Protein AF-A0A959DB40-F1 (afdb_monomer_lite)

Structure (mmCIF, N/CA/C/O backbone):
data_AF-A0A959DB40-F1
#
_entry.id   AF-A0A959DB40-F1
#
loop_
_atom_site.group_PDB
_atom_site.id
_atom_site.type_symbol
_atom_site.label_atom_id
_atom_site.label_alt_id
_atom_site.label_comp_id
_atom_site.label_asym_id
_atom_site.label_entity_id
_atom_site.label_seq_id
_atom_site.pdbx_PDB_ins_code
_atom_site.Cartn_x
_atom_site.Cartn_y
_atom_site.Cartn_z
_atom_site.occupancy
_atom_site.B_iso_or_equiv
_atom_site.auth_seq_id
_atom_site.auth_comp_id
_atom_site.auth_asym_id
_atom_site.auth_atom_id
_atom_site.pdbx_PDB_model_num
ATOM 1 N N . MET A 1 1 ? -7.977 28.077 17.731 1.00 58.69 1 MET A N 1
ATOM 2 C CA . MET A 1 1 ? -8.114 27.061 16.662 1.00 58.69 1 MET A CA 1
ATOM 3 C C . MET A 1 1 ? -9.539 26.517 16.688 1.00 58.69 1 MET A C 1
ATOM 5 O O . MET A 1 1 ? -10.042 26.299 17.786 1.00 58.69 1 MET A O 1
ATOM 9 N N . SER A 1 2 ? -10.229 26.391 15.548 1.00 71.50 2 SER A N 1
ATOM 10 C CA . SER A 1 2 ? -11.656 26.025 15.544 1.00 71.50 2 SER A CA 1
ATOM 11 C C . SER A 1 2 ? -11.857 24.550 15.920 1.00 71.50 2 SER A C 1
ATOM 13 O O . SER A 1 2 ? -11.058 23.680 15.575 1.00 71.50 2 SER A O 1
ATOM 15 N N . LYS A 1 3 ? -12.948 24.258 16.634 1.00 72.06 3 LYS A N 1
ATOM 16 C CA . LYS A 1 3 ? -13.379 22.889 16.972 1.00 72.06 3 LYS A CA 1
ATOM 17 C C . LYS A 1 3 ? -13.590 22.020 15.718 1.00 72.06 3 LYS A C 1
ATOM 19 O O . LYS A 1 3 ? -13.366 20.816 15.759 1.00 72.06 3 LYS A O 1
ATOM 24 N N . GLU A 1 4 ? -13.968 22.656 14.615 1.00 76.25 4 GLU A N 1
ATOM 25 C CA . GLU A 1 4 ? -14.242 22.043 13.315 1.00 76.25 4 GLU A CA 1
ATOM 26 C C . GLU A 1 4 ? -12.990 21.439 12.659 1.00 76.25 4 GLU A C 1
ATOM 28 O O . GLU A 1 4 ? -13.018 20.280 12.249 1.00 76.25 4 GLU A O 1
ATOM 33 N N . ASN A 1 5 ? -11.858 22.155 12.666 1.00 78.12 5 ASN A N 1
ATOM 34 C CA . ASN A 1 5 ? -10.603 21.652 12.087 1.00 78.12 5 ASN A CA 1
ATOM 35 C C . ASN A 1 5 ? -10.109 20.381 12.795 1.00 78.12 5 ASN A C 1
ATOM 37 O O . ASN A 1 5 ? -9.598 19.458 12.161 1.00 78.12 5 ASN A O 1
ATOM 41 N N . ARG A 1 6 ? -10.320 20.295 14.112 1.00 77.06 6 ARG A N 1
ATOM 42 C CA . ARG A 1 6 ? -9.954 19.119 14.915 1.00 77.06 6 ARG A CA 1
ATOM 43 C C . ARG A 1 6 ? -10.838 17.919 14.612 1.00 77.06 6 ARG A C 1
ATOM 45 O O . ARG A 1 6 ? -10.348 16.801 14.475 1.00 77.06 6 ARG A O 1
ATOM 52 N N . GLU A 1 7 ? -12.143 18.140 14.485 1.00 79.06 7 GLU A N 1
ATOM 53 C CA . GLU A 1 7 ? -13.076 17.077 14.121 1.00 79.06 7 GLU A CA 1
ATOM 54 C C . GLU A 1 7 ? -12.784 16.539 12.714 1.00 79.06 7 GLU A C 1
ATOM 56 O O . GLU A 1 7 ? -12.772 15.323 12.502 1.00 79.06 7 GLU A O 1
ATOM 61 N N . GLN A 1 8 ? -12.471 17.429 11.771 1.00 83.25 8 GLN A N 1
ATOM 62 C CA . GLN A 1 8 ? -12.046 17.046 10.430 1.00 83.25 8 GLN A CA 1
ATOM 63 C C . GLN A 1 8 ? -10.753 16.225 10.464 1.00 83.25 8 GLN A C 1
ATOM 65 O O . GLN A 1 8 ? -10.702 15.150 9.865 1.00 83.25 8 GLN A O 1
ATOM 70 N N . ALA A 1 9 ? -9.729 16.685 11.187 1.00 84.69 9 ALA A N 1
ATOM 71 C CA . ALA A 1 9 ? -8.466 15.966 11.304 1.00 84.69 9 ALA A CA 1
ATOM 72 C C . ALA A 1 9 ? -8.648 14.577 11.915 1.00 84.69 9 ALA A C 1
ATOM 74 O O . ALA A 1 9 ? -8.083 13.602 11.429 1.00 84.69 9 ALA A O 1
ATOM 75 N N . PHE A 1 10 ? -9.508 14.453 12.918 1.00 83.56 10 PHE A N 1
ATOM 76 C CA . PHE A 1 10 ? -9.812 13.169 13.522 1.00 83.56 10 PHE A CA 1
ATOM 77 C C . PHE A 1 10 ? -10.507 12.198 12.561 1.00 83.56 10 PHE A C 1
ATOM 79 O O . PHE A 1 10 ? -10.090 11.044 12.437 1.00 83.56 10 PHE A O 1
ATOM 86 N N . ARG A 1 11 ? -11.537 12.653 11.836 1.00 85.06 11 ARG A N 1
ATOM 87 C CA . ARG A 1 11 ? -12.209 11.834 10.811 1.00 85.06 11 ARG A CA 1
ATOM 88 C C . ARG A 1 11 ? -11.223 11.402 9.728 1.00 85.06 11 ARG A C 1
ATOM 90 O O . ARG A 1 11 ? -11.212 10.238 9.331 1.00 85.06 11 ARG A O 1
ATOM 97 N N . ARG A 1 12 ? -10.361 12.325 9.302 1.00 89.38 12 ARG A N 1
ATOM 98 C CA . ARG A 1 12 ? -9.315 12.069 8.315 1.00 89.38 12 ARG A CA 1
ATOM 99 C C . ARG A 1 12 ? -8.317 11.031 8.817 1.00 89.38 12 ARG A C 1
ATOM 101 O O . ARG A 1 12 ? -8.042 10.082 8.102 1.00 89.38 12 ARG A O 1
ATOM 108 N N . PHE A 1 13 ? -7.865 11.130 10.064 1.00 89.12 13 PHE A N 1
ATOM 109 C CA . PHE A 1 13 ? -6.979 10.135 10.667 1.00 89.12 13 PHE A CA 1
ATOM 110 C C . PHE A 1 13 ? -7.609 8.738 10.718 1.00 89.12 13 PHE A C 1
ATOM 112 O O . PHE A 1 13 ? -6.958 7.743 10.389 1.00 89.12 13 PHE A O 1
ATOM 119 N N . ILE A 1 14 ? -8.896 8.654 11.077 1.00 88.12 14 ILE A N 1
ATOM 120 C CA . ILE A 1 14 ? -9.624 7.381 11.094 1.00 88.12 14 ILE A CA 1
ATOM 121 C C . ILE A 1 14 ? -9.629 6.742 9.703 1.00 88.12 14 ILE A C 1
ATOM 123 O O . ILE A 1 14 ? -9.301 5.564 9.575 1.00 88.12 14 ILE A O 1
ATOM 127 N N . LEU A 1 15 ? -9.996 7.504 8.674 1.00 91.00 15 LEU A N 1
ATOM 128 C CA . LEU A 1 15 ? -10.164 6.986 7.317 1.00 91.00 15 LEU A CA 1
ATOM 129 C C . LEU A 1 15 ? -8.836 6.764 6.595 1.00 91.00 15 LEU A C 1
ATOM 131 O O . LEU A 1 15 ? -8.696 5.796 5.854 1.00 91.00 15 LEU A O 1
ATOM 135 N N . GLU A 1 16 ? -7.862 7.641 6.801 1.00 92.94 16 GLU A N 1
ATOM 136 C CA . GLU A 1 16 ? -6.614 7.621 6.046 1.00 92.94 16 GLU A CA 1
ATOM 137 C C . GLU A 1 16 ? -5.511 6.812 6.711 1.00 92.94 16 GLU A C 1
ATOM 139 O O . GLU A 1 16 ? -4.603 6.415 5.991 1.00 92.94 16 GLU A O 1
ATOM 144 N N . HIS A 1 17 ? -5.578 6.508 8.014 1.00 91.75 17 HIS A N 1
ATOM 145 C CA . HIS A 1 17 ? -4.492 5.806 8.716 1.00 91.75 17 HIS A CA 1
ATOM 146 C C . HIS A 1 17 ? -4.972 4.646 9.591 1.00 91.75 17 HIS A C 1
ATOM 148 O O . HIS A 1 17 ? -4.492 3.521 9.440 1.00 91.75 17 HIS A O 1
ATOM 154 N N . LEU A 1 18 ? -5.957 4.876 10.463 1.00 89.75 18 LEU A N 1
ATOM 155 C CA . LEU A 1 18 ? -6.378 3.865 11.436 1.00 89.75 18 LEU A CA 1
ATOM 156 C C . LEU A 1 18 ? -7.128 2.692 10.792 1.00 89.75 18 LEU A C 1
ATOM 158 O O . LEU A 1 18 ? -6.802 1.527 11.024 1.00 89.75 18 LEU A O 1
ATOM 162 N N . LEU A 1 19 ? -8.147 2.991 9.985 1.00 91.38 19 LEU A N 1
ATOM 163 C CA . LEU A 1 19 ? -8.923 1.977 9.282 1.00 91.38 19 LEU A CA 1
ATOM 164 C C . LEU A 1 19 ? -8.068 1.211 8.255 1.00 91.38 19 LEU A C 1
ATOM 166 O O . LEU A 1 19 ? -8.180 -0.015 8.223 1.00 91.38 19 LEU A O 1
ATOM 170 N N . PRO A 1 20 ? -7.158 1.867 7.506 1.00 95.31 20 PRO A N 1
ATOM 171 C CA . PRO A 1 20 ? -6.102 1.201 6.751 1.00 95.31 20 PRO A CA 1
ATOM 172 C C . PRO A 1 20 ? -5.289 0.179 7.536 1.00 95.31 20 PRO A C 1
ATOM 174 O O . PRO A 1 20 ? -5.150 -0.957 7.082 1.00 95.31 20 PRO A O 1
ATOM 177 N N . ALA A 1 21 ? -4.782 0.540 8.716 1.00 93.31 21 ALA A N 1
ATOM 178 C CA . ALA A 1 21 ? -3.996 -0.378 9.536 1.00 93.31 21 ALA A CA 1
ATOM 179 C C . ALA A 1 21 ? -4.807 -1.619 9.939 1.00 93.31 21 ALA A C 1
ATOM 181 O O . ALA A 1 21 ? -4.334 -2.747 9.788 1.00 93.31 21 ALA A O 1
ATOM 182 N N . ILE A 1 22 ? -6.065 -1.435 10.353 1.00 91.62 22 ILE A N 1
ATOM 183 C CA . ILE A 1 22 ? -6.969 -2.552 10.668 1.00 91.62 22 ILE A CA 1
ATOM 184 C C . ILE A 1 22 ? -7.221 -3.422 9.432 1.00 91.62 22 ILE A C 1
ATOM 186 O O . ILE A 1 22 ? -7.137 -4.649 9.513 1.00 91.62 22 ILE A O 1
ATOM 190 N N . ALA A 1 23 ? -7.516 -2.805 8.287 1.00 94.94 23 ALA A N 1
ATOM 191 C CA . ALA A 1 23 ? -7.781 -3.512 7.041 1.00 94.94 23 ALA A CA 1
ATOM 192 C C . ALA A 1 23 ? -6.581 -4.363 6.608 1.00 94.94 23 ALA A C 1
ATOM 194 O O . ALA A 1 23 ? -6.738 -5.546 6.307 1.00 94.94 23 ALA A O 1
ATOM 195 N N . TRP A 1 24 ? -5.373 -3.798 6.673 1.00 95.56 24 TRP A N 1
ATOM 196 C CA . TRP A 1 24 ? -4.130 -4.509 6.395 1.00 95.56 24 TRP A CA 1
ATOM 197 C C . TRP A 1 24 ? -3.944 -5.732 7.298 1.00 95.56 24 TRP A C 1
ATOM 199 O O . TRP A 1 24 ? -3.640 -6.820 6.808 1.00 95.56 24 TRP A O 1
ATOM 209 N N . ARG A 1 25 ? -4.184 -5.596 8.609 1.00 92.62 25 ARG A N 1
ATOM 210 C CA . ARG A 1 25 ? -4.095 -6.713 9.569 1.00 92.62 25 ARG A CA 1
ATOM 211 C C . ARG A 1 25 ? -5.120 -7.805 9.265 1.00 92.62 25 ARG A C 1
ATOM 213 O O . ARG A 1 25 ? -4.783 -8.986 9.316 1.00 92.62 25 ARG A O 1
ATOM 220 N N . MET A 1 26 ? -6.345 -7.425 8.897 1.00 93.62 26 MET A N 1
ATOM 221 C CA . MET A 1 26 ? -7.370 -8.374 8.454 1.00 93.62 26 MET A CA 1
ATOM 222 C C . MET A 1 26 ? -6.940 -9.129 7.190 1.00 93.62 26 MET A C 1
ATOM 224 O O . MET A 1 26 ? -7.087 -10.350 7.150 1.00 93.62 26 MET A O 1
ATOM 228 N N . CYS A 1 27 ? -6.367 -8.440 6.197 1.00 94.00 27 CYS A N 1
ATOM 229 C CA . CYS A 1 27 ? -5.850 -9.067 4.977 1.00 94.00 27 CYS A CA 1
ATOM 230 C C . CYS A 1 27 ? -4.691 -10.027 5.269 1.00 94.00 27 CYS A C 1
ATOM 232 O O . CYS A 1 27 ? -4.715 -11.164 4.807 1.00 94.00 27 CYS A O 1
ATOM 234 N N . GLN A 1 28 ? -3.721 -9.608 6.087 1.00 92.12 28 GLN A N 1
ATOM 235 C CA . GLN A 1 28 ? -2.583 -10.438 6.501 1.00 92.12 28 GLN A CA 1
ATOM 236 C C . GLN A 1 28 ? -3.025 -11.704 7.246 1.00 92.12 28 GLN A C 1
ATOM 238 O O . GLN A 1 28 ? -2.454 -12.772 7.055 1.00 92.12 28 GLN A O 1
ATOM 243 N N . ALA A 1 29 ? -4.073 -11.606 8.064 1.00 90.88 29 ALA A N 1
ATOM 244 C CA . ALA A 1 29 ? -4.628 -12.747 8.783 1.00 90.88 29 ALA A CA 1
ATOM 245 C C . ALA A 1 29 ? -5.625 -13.584 7.953 1.00 90.88 29 ALA A C 1
ATOM 247 O O . ALA A 1 29 ? -6.187 -14.545 8.482 1.00 90.88 29 ALA A O 1
ATOM 248 N N . GLY A 1 30 ? -5.914 -13.202 6.702 1.00 90.38 30 GLY A N 1
ATOM 249 C CA . GLY A 1 30 ? -6.921 -13.860 5.864 1.00 90.38 30 GLY A CA 1
ATOM 250 C C . GLY A 1 30 ? -8.335 -13.816 6.459 1.00 90.38 30 GLY A C 1
ATOM 251 O O . GLY A 1 30 ? -9.104 -14.764 6.308 1.00 90.38 30 GLY A O 1
ATOM 252 N N . ARG A 1 31 ? -8.683 -12.753 7.197 1.00 90.56 31 ARG A N 1
ATOM 253 C CA . ARG A 1 31 ? -9.968 -12.630 7.903 1.00 90.56 31 ARG A CA 1
ATOM 254 C C . ARG A 1 31 ? -10.907 -11.641 7.214 1.00 90.56 31 ARG A C 1
ATOM 256 O O . ARG A 1 31 ? -10.512 -10.563 6.770 1.00 90.56 31 ARG A O 1
ATOM 263 N N . PHE A 1 32 ? -12.191 -11.989 7.191 1.00 90.06 32 PHE A N 1
ATOM 264 C CA . PHE A 1 32 ? -13.271 -11.114 6.711 1.00 90.06 32 PHE A CA 1
ATOM 265 C C . PHE A 1 32 ? -13.966 -10.352 7.839 1.00 90.06 32 PHE A C 1
ATOM 267 O O . PHE A 1 32 ? -14.642 -9.361 7.587 1.00 90.06 32 PHE A O 1
ATOM 274 N N . TYR A 1 33 ? -13.777 -10.790 9.083 1.00 90.56 33 TYR A N 1
ATOM 275 C CA . TYR A 1 33 ? -14.383 -10.202 10.267 1.00 90.56 33 TYR A CA 1
ATOM 276 C C . TYR A 1 33 ? -13.359 -10.048 11.393 1.00 90.56 33 TYR A C 1
ATOM 278 O O . TYR A 1 33 ? -12.379 -10.790 11.475 1.00 90.56 33 TYR A O 1
ATOM 286 N N . ILE A 1 34 ? -13.618 -9.090 12.276 1.00 89.44 34 ILE A N 1
ATOM 287 C CA . ILE A 1 34 ? -12.848 -8.816 13.486 1.00 89.44 34 ILE A CA 1
ATOM 288 C C . ILE A 1 34 ? -13.791 -8.803 14.692 1.00 89.44 34 ILE A C 1
ATOM 290 O O . ILE A 1 34 ? -14.858 -8.187 14.651 1.00 89.44 34 ILE A O 1
ATOM 294 N N . LYS A 1 35 ? -13.438 -9.506 15.773 1.00 87.69 35 LYS A N 1
ATOM 295 C CA . LYS A 1 35 ? -14.284 -9.555 16.974 1.00 87.69 35 LYS A CA 1
ATOM 296 C C . LYS A 1 35 ? -14.192 -8.237 17.734 1.00 87.69 35 LYS A C 1
ATOM 298 O O . LYS A 1 35 ? -13.116 -7.664 17.860 1.00 87.69 35 LYS A O 1
ATOM 303 N N . LYS A 1 36 ? -15.304 -7.796 18.332 1.00 81.25 36 LYS A N 1
ATOM 304 C CA . LYS A 1 36 ? -15.321 -6.678 19.297 1.00 81.25 36 LYS A CA 1
ATOM 305 C C . LYS A 1 36 ? -14.368 -6.922 20.465 1.00 81.25 36 LYS A C 1
ATOM 307 O O . LYS A 1 36 ? -13.703 -5.994 20.901 1.00 81.25 36 LYS A O 1
ATOM 312 N N . LYS A 1 37 ? -14.371 -8.158 20.977 1.00 78.62 37 LYS A N 1
ATOM 313 C CA . LYS A 1 37 ? -13.518 -8.632 22.068 1.00 78.62 37 LYS A CA 1
ATOM 314 C C . LYS A 1 37 ? -13.262 -10.130 21.888 1.00 78.62 37 LYS A C 1
ATOM 316 O O . LYS A 1 37 ? -14.200 -10.927 21.959 1.00 78.62 37 LYS A O 1
ATOM 321 N N . GLY A 1 38 ? -12.023 -10.500 21.602 1.00 64.06 38 GLY A N 1
ATOM 322 C CA . GLY A 1 38 ? -11.544 -11.870 21.474 1.00 64.06 38 GLY A CA 1
ATOM 323 C C . GLY A 1 38 ? -11.021 -12.379 22.816 1.00 64.06 38 GLY A C 1
ATOM 324 O O . GLY A 1 38 ? -10.206 -11.724 23.464 1.00 64.06 38 GLY A O 1
ATOM 325 N N . ARG A 1 39 ? -11.507 -13.544 23.254 1.00 65.31 39 ARG A N 1
ATOM 326 C CA . ARG A 1 39 ? -10.996 -14.248 24.447 1.00 65.31 39 ARG A CA 1
ATOM 327 C C . ARG A 1 39 ? -10.059 -15.406 24.096 1.00 65.31 39 ARG A C 1
ATOM 329 O O . ARG A 1 39 ? -9.383 -15.908 24.980 1.00 65.31 39 ARG A O 1
ATOM 336 N N . GLU A 1 40 ? -10.016 -15.796 22.826 1.00 66.38 40 GLU A N 1
ATOM 337 C CA . GLU A 1 40 ? -9.242 -16.932 22.326 1.00 66.38 40 GLU A CA 1
ATOM 338 C C . GLU A 1 40 ? -8.005 -16.455 21.563 1.00 66.38 40 GLU A C 1
ATOM 340 O O . GLU A 1 40 ? -8.029 -15.433 20.868 1.00 66.38 40 GLU A O 1
ATOM 345 N N . GLU A 1 41 ? -6.924 -17.212 21.699 1.00 62.66 41 GLU A N 1
ATOM 346 C CA . GLU A 1 41 ? -5.655 -16.976 21.021 1.00 62.66 41 GLU A CA 1
ATOM 347 C C . GLU A 1 41 ? -5.814 -17.163 19.496 1.00 62.66 41 GLU A C 1
ATOM 349 O O . GLU A 1 41 ? -6.529 -18.051 19.034 1.00 62.66 41 GLU A O 1
ATOM 354 N N . GLY A 1 42 ? -5.216 -16.277 18.690 1.00 66.69 42 GLY A N 1
ATOM 355 C CA . GLY A 1 42 ? -5.302 -16.327 17.218 1.00 66.69 42 GLY A CA 1
ATOM 356 C C . GLY A 1 42 ? -6.538 -15.672 16.575 1.00 66.69 42 GLY A C 1
ATOM 357 O O . GLY A 1 42 ? -6.665 -15.672 15.346 1.00 66.69 42 GLY A O 1
ATOM 358 N N . GLN A 1 43 ? -7.445 -15.078 17.360 1.00 76.69 43 GLN A N 1
ATOM 359 C CA . GLN A 1 43 ? -8.544 -14.259 16.835 1.00 76.69 43 GLN A CA 1
ATOM 360 C C . GLN A 1 43 ? -8.166 -12.775 16.798 1.00 76.69 43 GLN A C 1
ATOM 362 O O . GLN A 1 43 ? -7.669 -12.232 17.785 1.00 76.69 43 GLN A O 1
ATOM 367 N N . LEU A 1 44 ? -8.460 -12.102 15.679 1.00 83.75 44 LEU A N 1
ATOM 368 C CA . LEU A 1 44 ? -8.338 -10.647 15.602 1.00 83.75 44 LEU A CA 1
ATOM 369 C C . LEU A 1 44 ? -9.385 -9.989 16.508 1.00 83.75 44 LEU A C 1
ATOM 371 O O . LEU A 1 44 ? -10.588 -10.254 16.405 1.00 83.75 44 LEU A O 1
ATOM 375 N N . ASP A 1 45 ? -8.898 -9.111 17.375 1.00 86.94 45 ASP A N 1
ATOM 376 C CA . ASP A 1 45 ? -9.665 -8.351 18.352 1.00 86.94 45 ASP A CA 1
ATOM 377 C C . ASP A 1 45 ? -9.548 -6.867 18.005 1.00 86.94 45 ASP A C 1
ATOM 379 O O . ASP A 1 45 ? -8.447 -6.318 17.984 1.00 86.94 45 ASP A O 1
ATOM 383 N N . LEU A 1 46 ? -10.678 -6.214 17.735 1.00 83.81 46 LEU A N 1
ATOM 384 C CA . LEU A 1 46 ? -10.695 -4.817 17.311 1.00 83.81 46 LEU A CA 1
ATOM 385 C C . LEU A 1 46 ? -10.083 -3.903 18.373 1.00 83.81 46 LEU A C 1
ATOM 387 O O . LEU A 1 46 ? -9.377 -2.964 18.036 1.00 83.81 46 LEU A O 1
ATOM 391 N N . GLU A 1 47 ? -10.323 -4.164 19.653 1.00 79.75 47 GLU A N 1
ATOM 392 C CA . GLU A 1 47 ? -9.809 -3.343 20.743 1.00 79.75 47 GLU A CA 1
ATOM 393 C C . GLU A 1 47 ? -8.279 -3.443 20.872 1.00 79.75 47 GLU A C 1
ATOM 395 O O . GLU A 1 47 ? -7.623 -2.457 21.225 1.00 79.75 47 GLU A O 1
ATOM 400 N N . LYS A 1 48 ? -7.710 -4.624 20.597 1.00 83.62 48 LYS A N 1
ATOM 401 C CA . LYS A 1 48 ? -6.257 -4.842 20.536 1.00 83.62 48 LYS A CA 1
ATOM 402 C C . LYS A 1 48 ? -5.655 -4.218 19.280 1.00 83.62 48 LYS A C 1
ATOM 404 O O . LYS A 1 48 ? -4.684 -3.475 19.398 1.00 83.62 48 LYS A O 1
ATOM 409 N N . GLU A 1 49 ? -6.252 -4.455 18.113 1.00 86.25 49 GLU A N 1
ATOM 410 C CA . GLU A 1 49 ? -5.756 -3.905 16.846 1.00 86.25 49 GLU A CA 1
ATOM 411 C C . GLU A 1 49 ? -5.859 -2.380 16.803 1.00 86.25 49 GLU A C 1
ATOM 413 O O . GLU A 1 49 ? -4.964 -1.729 16.275 1.00 86.25 49 GLU A O 1
ATOM 418 N N . LEU A 1 50 ? -6.884 -1.786 17.421 1.00 83.31 50 LEU A N 1
ATOM 419 C CA . LEU A 1 50 ? -6.980 -0.336 17.576 1.00 83.31 50 LEU A CA 1
ATOM 420 C C . LEU A 1 50 ? -5.842 0.218 18.414 1.00 83.31 50 LEU A C 1
ATOM 422 O O . LEU A 1 50 ? -5.199 1.178 18.006 1.00 83.31 50 LEU A O 1
ATOM 426 N N . LYS A 1 51 ? -5.591 -0.385 19.580 1.00 80.25 51 LYS A N 1
ATOM 427 C CA . LYS A 1 51 ? -4.503 0.052 20.456 1.00 80.25 51 LYS A CA 1
ATOM 428 C C . LYS A 1 51 ? -3.168 -0.009 19.710 1.00 80.25 51 LYS A C 1
ATOM 430 O O . LYS A 1 51 ? -2.465 0.991 19.646 1.00 80.25 51 LYS A O 1
ATOM 435 N N . ARG A 1 52 ? -2.888 -1.153 19.083 1.00 84.44 52 ARG A N 1
ATOM 436 C CA . ARG A 1 52 ? -1.675 -1.372 18.298 1.00 84.44 52 ARG A CA 1
ATOM 437 C C . ARG A 1 52 ? -1.541 -0.377 17.146 1.00 84.44 52 ARG A C 1
ATOM 439 O O . ARG A 1 52 ? -0.484 0.206 16.973 1.00 84.44 52 ARG A O 1
ATOM 446 N N . SER A 1 53 ? -2.603 -0.171 16.370 1.00 84.62 53 SER A N 1
ATOM 447 C CA . SER A 1 53 ? -2.575 0.734 15.215 1.00 84.62 53 SER A CA 1
ATOM 448 C C . SER A 1 53 ? -2.362 2.183 15.641 1.00 84.62 53 SER A C 1
ATOM 450 O O . SER A 1 53 ? -1.689 2.926 14.946 1.00 84.62 53 SER A O 1
ATOM 452 N N . ILE A 1 54 ? -2.896 2.594 16.792 1.00 81.50 54 ILE A N 1
ATOM 453 C CA . ILE A 1 54 ? -2.660 3.936 17.334 1.00 81.50 54 ILE A CA 1
ATOM 454 C C . ILE A 1 54 ? -1.200 4.097 17.759 1.00 81.50 54 ILE A C 1
ATOM 456 O O . ILE A 1 54 ? -0.593 5.106 17.427 1.00 81.50 54 ILE A O 1
ATOM 460 N N . GLU A 1 55 ? -0.627 3.109 18.446 1.00 80.25 55 GLU A N 1
ATOM 461 C CA . GLU A 1 55 ? 0.793 3.119 18.826 1.00 80.25 55 GLU A CA 1
ATOM 462 C C . GLU A 1 55 ? 1.715 3.103 17.591 1.00 80.25 55 GLU A C 1
ATOM 464 O O . GLU A 1 55 ? 2.731 3.791 17.565 1.00 80.25 55 GLU A O 1
ATOM 469 N N . GLU A 1 56 ? 1.343 2.361 16.542 1.00 79.19 56 GLU A N 1
ATOM 470 C CA . GLU A 1 56 ? 2.081 2.311 15.273 1.00 79.19 56 GLU A CA 1
ATOM 471 C C . GLU A 1 56 ? 1.926 3.594 14.438 1.00 79.19 56 GLU A C 1
ATOM 473 O O . GLU A 1 56 ? 2.851 3.953 13.712 1.00 79.19 56 GLU A O 1
ATOM 478 N N . CYS A 1 57 ? 0.775 4.272 14.510 1.00 77.38 57 CYS A N 1
ATOM 479 C CA . CYS A 1 57 ? 0.479 5.454 13.700 1.00 77.38 57 CYS A CA 1
ATOM 480 C C . CYS A 1 57 ? 0.721 6.786 14.409 1.00 77.38 57 CYS A C 1
ATOM 482 O O . CYS A 1 57 ? 0.793 7.774 13.710 1.00 77.38 57 CYS A O 1
ATOM 484 N N . LEU A 1 58 ? 0.798 6.883 15.736 1.00 81.69 58 LEU A N 1
ATOM 485 C CA . LEU A 1 58 ? 1.007 8.161 16.438 1.00 81.69 58 LEU A CA 1
ATOM 486 C C . LEU A 1 58 ? 2.400 8.220 17.071 1.00 81.69 58 LEU A C 1
ATOM 488 O O . LEU A 1 58 ? 2.540 8.359 18.286 1.00 81.69 58 LEU A O 1
ATOM 492 N N . ASN A 1 59 ? 3.426 8.098 16.235 1.00 83.50 59 ASN A N 1
ATOM 493 C CA . ASN A 1 59 ? 4.829 8.294 16.596 1.00 83.50 59 ASN A CA 1
ATOM 494 C C . ASN A 1 59 ? 5.409 9.518 15.868 1.00 83.50 59 ASN A C 1
ATOM 496 O O . ASN A 1 59 ? 4.729 10.135 15.050 1.00 83.50 59 ASN A O 1
ATOM 500 N N . GLU A 1 60 ? 6.650 9.879 16.188 1.00 86.06 60 GLU A N 1
ATOM 501 C CA . GLU A 1 60 ? 7.342 11.028 15.583 1.00 86.06 60 GLU A CA 1
ATOM 502 C C . GLU A 1 60 ? 7.405 10.908 14.054 1.00 86.06 60 GLU A C 1
ATOM 504 O O . GLU A 1 60 ? 6.963 11.820 13.361 1.00 86.06 60 GLU A O 1
ATOM 509 N N . ASP A 1 61 ? 7.788 9.734 13.532 1.00 89.12 61 ASP A N 1
ATOM 510 C CA . ASP A 1 61 ? 7.853 9.467 12.087 1.00 89.12 61 ASP A CA 1
ATOM 511 C C . ASP A 1 61 ? 6.532 9.797 11.360 1.00 89.12 61 ASP A C 1
ATOM 513 O O . ASP A 1 61 ? 6.527 10.307 10.235 1.00 89.12 61 ASP A O 1
ATOM 517 N N . PHE A 1 62 ? 5.386 9.506 11.985 1.00 90.25 62 PHE A N 1
ATOM 518 C CA . PHE A 1 62 ? 4.077 9.841 11.432 1.00 90.25 62 PHE A CA 1
ATOM 519 C C . PHE A 1 62 ? 3.845 11.348 11.364 1.00 90.25 62 PHE A C 1
ATOM 521 O O . PHE A 1 62 ? 3.406 11.845 10.329 1.00 90.25 62 PHE A O 1
ATOM 528 N N . PHE A 1 63 ? 4.107 12.064 12.452 1.00 89.19 63 PHE A N 1
ATOM 529 C CA . PHE A 1 63 ? 3.874 13.505 12.533 1.00 89.19 63 PHE A CA 1
ATOM 530 C C . PHE A 1 63 ? 4.813 14.281 11.599 1.00 89.19 63 PHE A C 1
ATOM 532 O O . PHE A 1 63 ? 4.383 15.227 10.939 1.00 89.19 63 PHE A O 1
ATOM 539 N N . ASP A 1 64 ? 6.044 13.800 11.428 1.00 90.50 64 ASP A N 1
ATOM 540 C CA . ASP A 1 64 ? 6.990 14.338 10.448 1.00 90.50 64 ASP A CA 1
ATOM 541 C C . ASP A 1 64 ? 6.517 14.116 9.005 1.00 90.50 64 ASP A C 1
ATOM 543 O O . ASP A 1 64 ? 6.654 14.992 8.150 1.00 90.50 64 ASP A O 1
ATOM 547 N N . THR A 1 65 ? 5.920 12.954 8.724 1.00 92.50 65 THR A N 1
ATOM 548 C CA . THR A 1 65 ? 5.418 12.611 7.383 1.00 92.50 65 THR A CA 1
ATOM 549 C C . THR A 1 65 ? 4.082 13.296 7.069 1.00 92.50 65 THR A C 1
ATOM 551 O O . THR A 1 65 ? 3.799 13.638 5.918 1.00 92.50 65 THR A O 1
ATOM 554 N N . PHE A 1 66 ? 3.232 13.500 8.077 1.00 91.62 66 PHE A N 1
ATOM 555 C CA . PHE A 1 66 ? 1.875 14.023 7.929 1.00 91.62 66 PHE A CA 1
ATOM 556 C C . PHE A 1 66 ? 1.637 15.241 8.843 1.00 91.62 66 PHE A C 1
ATOM 558 O O . PHE A 1 66 ? 0.799 15.188 9.751 1.00 91.62 66 PHE A O 1
ATOM 565 N N . PRO A 1 67 ? 2.288 16.387 8.560 1.00 88.88 67 PRO A N 1
ATOM 566 C CA . PRO A 1 67 ? 2.308 17.553 9.451 1.00 88.88 67 PRO A CA 1
ATOM 567 C C . PRO A 1 67 ? 0.929 18.177 9.688 1.00 88.88 67 PRO A C 1
ATOM 569 O O . PRO A 1 67 ? 0.707 18.842 10.696 1.00 88.88 67 PRO A O 1
ATOM 572 N N . PHE A 1 68 ? -0.040 17.918 8.799 1.00 87.62 68 PHE A N 1
ATOM 573 C CA . PHE A 1 68 ? -1.439 18.307 8.995 1.00 87.62 68 PHE A CA 1
ATOM 574 C C . PHE A 1 68 ? -2.008 17.819 10.339 1.00 87.62 68 PHE A C 1
ATOM 576 O O . PHE A 1 68 ? -2.938 18.431 10.861 1.00 87.62 68 PHE A O 1
ATOM 583 N N . PHE A 1 69 ? -1.488 16.731 10.908 1.00 86.75 69 PHE A N 1
ATOM 584 C CA . PHE A 1 69 ? -1.997 16.180 12.160 1.00 86.75 69 PHE A CA 1
ATOM 585 C C . PHE A 1 69 ? -1.315 16.717 13.421 1.00 86.75 69 PHE A C 1
ATOM 587 O O . PHE A 1 69 ? -1.895 16.510 14.485 1.00 86.75 69 PHE A O 1
ATOM 594 N N . ASN A 1 70 ? -0.174 17.413 13.325 1.00 82.56 70 ASN A N 1
ATOM 595 C CA . ASN A 1 70 ? 0.609 17.865 14.488 1.00 82.56 70 ASN A CA 1
ATOM 596 C C . ASN A 1 70 ? -0.262 18.713 15.418 1.00 82.56 70 ASN A C 1
ATOM 598 O O . ASN A 1 70 ? -0.673 18.261 16.481 1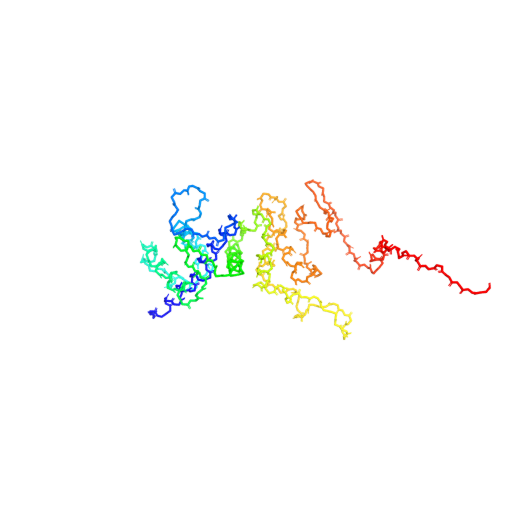.00 82.56 70 ASN A O 1
ATOM 602 N N . ASP A 1 71 ? -0.719 19.868 14.943 1.00 77.00 71 ASP A N 1
ATOM 603 C CA . ASP A 1 71 ? -1.519 20.779 15.770 1.00 77.00 71 ASP A CA 1
ATOM 604 C C . ASP A 1 71 ? -2.946 20.262 16.033 1.00 77.00 71 ASP A C 1
ATOM 606 O O . ASP A 1 71 ? -3.649 20.727 16.933 1.00 77.00 71 ASP A O 1
ATOM 610 N N . ASN A 1 72 ? -3.413 19.299 15.232 1.00 76.00 72 ASN A N 1
ATOM 611 C CA . ASN A 1 72 ? -4.813 18.882 15.222 1.00 76.00 72 ASN A CA 1
ATOM 612 C C . ASN A 1 72 ? -5.103 17.611 16.038 1.00 76.00 72 ASN A C 1
ATOM 614 O O . ASN A 1 72 ? -6.259 17.409 16.421 1.00 76.00 72 ASN A O 1
ATOM 618 N N . LEU A 1 73 ? -4.095 16.774 16.318 1.00 76.56 73 LEU A N 1
ATOM 619 C CA . LEU A 1 73 ? -4.213 15.544 17.118 1.00 76.56 73 LEU A CA 1
ATOM 620 C C . LEU A 1 73 ? -3.380 15.561 18.415 1.00 76.56 73 LEU A C 1
ATOM 622 O O . LEU A 1 73 ? -3.485 14.617 19.198 1.00 76.56 73 LEU A O 1
ATOM 626 N N . GLU A 1 74 ? -2.584 16.605 18.669 1.00 62.56 74 GLU A N 1
ATOM 627 C CA . GLU A 1 74 ? -1.656 16.676 19.812 1.00 62.56 74 GLU A CA 1
ATOM 628 C C . GLU A 1 74 ? -2.291 16.795 21.206 1.00 62.56 74 GLU A C 1
ATOM 630 O O . GLU A 1 74 ? -1.582 16.636 22.199 1.00 62.56 74 GLU A O 1
ATOM 635 N N . GLU A 1 75 ? -3.601 17.039 21.341 1.00 58.09 75 GLU A N 1
ATOM 636 C CA . GLU A 1 75 ? -4.201 17.181 22.675 1.00 58.09 75 GLU A CA 1
ATOM 637 C C . GLU A 1 75 ? -3.937 15.950 23.559 1.00 58.09 75 GLU A C 1
ATOM 639 O O . GLU A 1 75 ? -4.214 14.812 23.173 1.00 58.09 75 GLU A O 1
ATOM 644 N N . GLU A 1 76 ? -3.499 16.183 24.804 1.00 54.50 76 GLU A N 1
ATOM 645 C CA . GLU A 1 76 ? -3.279 15.140 25.818 1.00 54.50 76 GLU A CA 1
ATOM 646 C C . GLU A 1 76 ? -4.469 14.179 25.944 1.00 54.50 76 GLU A C 1
ATOM 648 O O . GLU A 1 76 ? -4.281 12.999 26.215 1.00 54.50 76 GLU A O 1
ATOM 653 N N . ASN A 1 77 ? -5.697 14.630 25.673 1.00 52.91 77 ASN A N 1
ATOM 654 C CA . ASN A 1 77 ? -6.897 13.790 25.677 1.00 52.91 77 ASN A CA 1
ATOM 655 C C . ASN A 1 77 ? -6.861 12.647 24.644 1.00 52.91 77 ASN A C 1
ATOM 657 O O . ASN A 1 77 ? -7.373 11.557 24.924 1.00 52.91 77 ASN A O 1
ATOM 661 N N . PHE A 1 78 ? -6.243 12.867 23.480 1.00 57.03 78 PHE A N 1
ATOM 662 C CA . PHE A 1 78 ? -6.065 11.856 22.436 1.00 57.03 78 PHE A CA 1
ATOM 663 C C . PHE A 1 78 ? -5.046 10.795 22.834 1.00 57.03 78 PHE A C 1
ATOM 665 O O . PHE A 1 78 ? -5.300 9.608 22.629 1.00 57.03 78 PHE A O 1
ATOM 672 N N . ARG A 1 79 ? -3.935 11.202 23.457 1.00 56.12 79 ARG A N 1
ATOM 673 C CA . ARG A 1 79 ? -2.910 10.281 23.975 1.00 56.12 79 ARG A CA 1
ATOM 674 C C . ARG A 1 79 ? -3.359 9.577 25.264 1.00 56.12 79 ARG A C 1
ATOM 676 O O . ARG A 1 79 ? -3.092 8.391 25.437 1.00 56.12 79 ARG A O 1
ATOM 683 N N . ALA A 1 80 ? -4.103 10.260 26.137 1.00 56.50 80 ALA A N 1
ATOM 684 C CA . ALA A 1 80 ? -4.498 9.764 27.458 1.00 56.50 80 ALA A CA 1
ATOM 685 C C . ALA A 1 80 ? -5.738 8.855 27.445 1.00 56.50 80 ALA A C 1
ATOM 687 O O . ALA A 1 80 ? -5.837 7.939 28.265 1.00 56.50 80 ALA A O 1
ATOM 688 N N . LYS A 1 81 ? -6.715 9.082 26.549 1.00 63.34 81 LYS A N 1
ATOM 689 C CA . LYS A 1 81 ? -7.940 8.254 26.448 1.00 63.34 81 LYS A CA 1
ATOM 690 C C . LYS A 1 81 ? -8.340 7.892 25.008 1.00 63.34 81 LYS A C 1
ATOM 692 O O . LYS A 1 81 ? -9.539 7.922 24.698 1.00 63.34 81 LYS A O 1
ATOM 697 N N . PRO A 1 82 ? -7.404 7.444 24.147 1.00 60.16 82 PRO A N 1
ATOM 698 C CA . PRO A 1 82 ? -7.701 7.148 22.749 1.00 60.16 82 PRO A CA 1
ATOM 699 C C . PRO A 1 82 ? -8.851 6.138 22.638 1.00 60.16 82 PRO A C 1
ATOM 701 O O . PRO A 1 82 ? -9.859 6.369 21.974 1.00 60.16 82 PRO A O 1
ATOM 704 N N . ARG A 1 83 ? -8.786 5.047 23.401 1.00 61.75 83 ARG A N 1
ATOM 705 C CA . ARG A 1 83 ? -9.729 3.923 23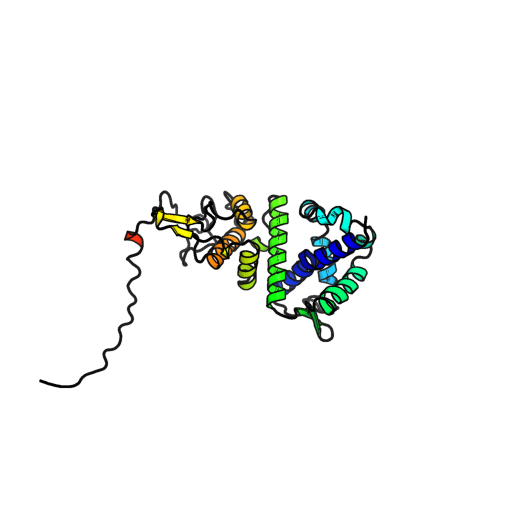.314 1.00 61.75 83 ARG A CA 1
ATOM 706 C C . ARG A 1 83 ? -11.214 4.298 23.320 1.00 61.75 83 ARG A C 1
ATOM 708 O O . ARG A 1 83 ? -11.986 3.711 22.565 1.00 61.75 83 ARG A O 1
ATOM 715 N N . LYS A 1 84 ? -11.643 5.219 24.192 1.00 65.19 84 LYS A N 1
ATOM 716 C CA . LYS A 1 84 ? -13.073 5.534 24.371 1.00 65.19 84 LYS A CA 1
ATOM 717 C C . LYS A 1 84 ? -13.584 6.453 23.263 1.00 65.19 84 LYS A C 1
ATOM 719 O O . LYS A 1 84 ? -14.639 6.174 22.696 1.00 65.19 84 LYS A O 1
ATOM 724 N N . LEU A 1 85 ? -12.804 7.483 22.933 1.00 62.81 85 LEU A N 1
ATOM 725 C CA . LEU A 1 85 ? -13.090 8.416 21.842 1.00 62.81 85 LEU A CA 1
ATOM 726 C C . LEU A 1 85 ? -13.078 7.693 20.492 1.00 62.81 85 LEU A C 1
ATOM 728 O O . LEU A 1 85 ? -14.036 7.800 19.735 1.00 62.81 85 LEU A O 1
ATOM 732 N N . PHE A 1 86 ? -12.068 6.859 20.235 1.00 66.50 86 PHE A N 1
ATOM 733 C CA . PHE A 1 86 ? -11.943 6.111 18.984 1.00 66.50 86 PHE A CA 1
ATOM 734 C C . PHE A 1 86 ? -13.016 5.033 18.813 1.00 66.50 86 PHE A C 1
ATOM 736 O O . PHE A 1 86 ? -13.571 4.909 17.728 1.00 66.50 86 PHE A O 1
ATOM 743 N N . ASN A 1 87 ? -13.387 4.287 19.860 1.00 68.81 87 ASN A N 1
ATOM 744 C CA . ASN A 1 87 ? -14.483 3.315 19.746 1.00 68.81 87 ASN A CA 1
ATOM 745 C C . ASN A 1 87 ? -15.824 3.986 19.428 1.00 68.81 87 ASN A C 1
ATOM 747 O O . ASN A 1 87 ? -16.620 3.443 18.661 1.00 68.81 87 ASN A O 1
ATOM 751 N N . GLN A 1 88 ? -16.094 5.146 20.029 1.00 71.12 88 GLN A N 1
ATOM 752 C CA . GLN A 1 88 ? -17.295 5.916 19.714 1.00 71.12 88 GLN A CA 1
ATOM 753 C C . GLN A 1 88 ? -17.223 6.487 18.299 1.00 71.12 88 GLN A C 1
ATOM 755 O O . GLN A 1 88 ? -18.200 6.390 17.563 1.00 71.12 88 GLN A O 1
ATOM 760 N N . ALA A 1 89 ? -16.061 6.986 17.889 1.00 68.62 89 ALA A N 1
ATOM 761 C CA . ALA A 1 89 ? -15.859 7.562 16.572 1.00 68.62 89 ALA A CA 1
ATOM 762 C C . ALA A 1 89 ? -15.913 6.539 15.442 1.00 68.62 89 ALA A C 1
ATOM 764 O O . ALA A 1 89 ? -16.562 6.791 14.444 1.00 68.62 89 ALA A O 1
ATOM 765 N N . ILE A 1 90 ? -15.320 5.357 15.599 1.00 74.62 90 ILE A N 1
ATOM 766 C CA . ILE A 1 90 ? -15.418 4.283 14.603 1.00 74.62 90 ILE A CA 1
ATOM 767 C C . ILE A 1 90 ? -16.859 3.801 14.482 1.00 74.62 90 ILE A C 1
ATOM 769 O O . ILE A 1 90 ? -17.350 3.578 13.378 1.00 74.62 90 ILE A O 1
ATOM 773 N N . LYS A 1 91 ? -17.573 3.664 15.605 1.00 79.75 91 LYS A N 1
ATOM 774 C CA . LYS A 1 91 ? -18.997 3.319 15.559 1.00 79.75 91 LYS A CA 1
ATOM 775 C C . LYS A 1 91 ? -19.822 4.402 14.877 1.00 79.75 91 LYS A C 1
ATOM 777 O O . LYS A 1 91 ? -20.705 4.067 14.099 1.00 79.75 91 LYS A O 1
ATOM 782 N N . GLN A 1 92 ? -19.561 5.670 15.172 1.00 80.88 92 GLN A N 1
ATOM 783 C CA . GLN A 1 92 ? -20.312 6.769 14.583 1.00 80.88 92 GLN A CA 1
ATOM 784 C C . GLN A 1 92 ? -19.929 6.962 13.110 1.00 80.88 92 GLN A C 1
ATOM 786 O O . GLN A 1 92 ? -20.734 6.686 12.232 1.00 80.88 92 GLN A O 1
ATOM 791 N N . VAL A 1 93 ? -18.672 7.288 12.827 1.00 81.31 93 VAL A N 1
ATOM 792 C CA . VAL A 1 93 ? -18.168 7.579 11.481 1.00 81.31 93 VAL A CA 1
ATOM 793 C C . VAL A 1 93 ? -18.232 6.346 10.579 1.00 81.31 93 VAL A C 1
ATOM 795 O O . VAL A 1 93 ? -18.865 6.380 9.528 1.00 81.31 93 VAL A O 1
ATOM 798 N N . CYS A 1 94 ? -17.612 5.229 10.973 1.00 84.75 94 CYS A N 1
ATOM 799 C CA . CYS A 1 94 ? -17.465 4.086 10.068 1.00 84.75 94 CYS A CA 1
ATOM 800 C C . CYS A 1 94 ? -18.715 3.202 9.998 1.00 84.75 94 CYS A C 1
ATOM 802 O O . CYS A 1 94 ? -18.936 2.596 8.955 1.00 84.75 94 CYS A O 1
ATOM 804 N N . CYS A 1 95 ? -19.507 3.095 11.075 1.00 84.31 95 CYS A N 1
ATOM 805 C CA . CYS A 1 95 ? -20.670 2.192 11.100 1.00 84.31 95 CYS A CA 1
ATOM 806 C C . CYS A 1 95 ? -22.026 2.882 10.926 1.00 84.31 95 CYS A C 1
ATOM 808 O O . CYS A 1 95 ? -22.977 2.189 10.582 1.00 84.31 95 CYS A O 1
ATOM 810 N N . ARG A 1 96 ? -22.160 4.185 11.209 1.00 84.00 96 ARG A N 1
ATOM 811 C CA . ARG A 1 96 ? -23.442 4.903 11.075 1.00 84.00 96 ARG A CA 1
ATOM 812 C C . ARG A 1 96 ? -23.419 5.911 9.939 1.00 84.00 96 ARG A C 1
ATOM 814 O O . ARG A 1 96 ? -24.324 5.883 9.117 1.00 84.00 96 ARG A O 1
ATOM 821 N N . ASP A 1 97 ? -22.391 6.752 9.883 1.00 85.19 97 ASP A N 1
ATOM 822 C CA . ASP A 1 97 ? -22.367 7.880 8.951 1.00 85.19 97 ASP A CA 1
ATOM 823 C C . ASP A 1 97 ? -21.949 7.437 7.541 1.00 85.19 97 ASP A C 1
ATOM 825 O O . ASP A 1 97 ? -22.590 7.805 6.562 1.00 85.19 97 ASP A O 1
ATOM 829 N N . LEU A 1 98 ? -20.887 6.628 7.431 1.00 85.56 98 LEU A N 1
ATOM 830 C CA . LEU A 1 98 ? -20.308 6.221 6.142 1.00 85.56 98 LEU A CA 1
ATOM 831 C C . LEU A 1 98 ? -20.619 4.775 5.740 1.00 85.56 98 LEU A C 1
ATOM 833 O O . LEU A 1 98 ? -20.343 4.390 4.609 1.00 85.56 98 LEU A O 1
ATOM 837 N N . LEU A 1 99 ? -21.147 3.963 6.664 1.00 88.81 99 LEU A N 1
ATOM 838 C CA . LEU A 1 99 ? -21.490 2.549 6.437 1.00 88.81 99 LEU A CA 1
ATOM 839 C C . LEU A 1 99 ? -20.343 1.704 5.838 1.00 88.81 99 LEU A C 1
ATOM 841 O O . LEU A 1 99 ? -20.570 0.739 5.114 1.00 88.81 99 LEU A O 1
ATOM 845 N N . ILE A 1 100 ? -19.092 2.038 6.161 1.00 91.12 100 ILE A N 1
ATOM 846 C CA . ILE A 1 100 ? -17.902 1.304 5.704 1.00 91.12 100 ILE A CA 1
ATOM 847 C C . ILE A 1 100 ? -17.764 -0.022 6.454 1.00 91.12 100 ILE A C 1
ATOM 849 O O . ILE A 1 100 ? -17.374 -1.040 5.877 1.00 91.12 100 ILE A O 1
ATOM 853 N N . LEU A 1 101 ? -18.075 -0.003 7.751 1.00 90.25 101 LEU A N 1
ATOM 854 C CA . LEU A 1 101 ? -18.091 -1.174 8.612 1.00 90.25 101 LEU A CA 1
ATOM 855 C C . LEU A 1 101 ? -19.526 -1.507 8.991 1.00 90.25 101 LEU A C 1
ATOM 857 O O . LEU A 1 101 ? -20.314 -0.627 9.324 1.00 90.25 101 LEU A O 1
ATOM 861 N N . ILE A 1 102 ? -19.837 -2.794 9.035 1.00 90.94 102 ILE A N 1
ATOM 862 C CA . ILE A 1 102 ? -21.098 -3.276 9.578 1.00 90.94 102 ILE A CA 1
ATOM 863 C C . ILE A 1 102 ? -20.864 -4.154 10.795 1.00 90.94 102 ILE A C 1
ATOM 865 O O . ILE A 1 102 ? -19.819 -4.789 10.953 1.00 90.94 102 ILE A O 1
ATOM 869 N N . THR A 1 103 ? -21.857 -4.154 11.677 1.00 89.19 103 THR A N 1
ATOM 870 C CA . THR A 1 103 ? -21.844 -4.937 12.907 1.00 89.19 103 THR A CA 1
ATOM 871 C C . THR A 1 103 ? -22.748 -6.150 12.743 1.00 89.19 103 THR A C 1
ATOM 873 O O . THR A 1 103 ? -23.953 -5.998 12.577 1.00 89.19 103 THR A O 1
ATOM 876 N N . GLU A 1 104 ? -22.181 -7.345 12.867 1.00 86.88 104 GLU A N 1
ATOM 877 C CA . GLU A 1 104 ? -22.916 -8.612 12.840 1.00 86.88 104 GLU A CA 1
ATOM 878 C C . GLU A 1 104 ? -22.678 -9.335 14.170 1.00 86.88 104 GLU A C 1
ATOM 880 O O . GLU A 1 104 ? -21.621 -9.921 14.421 1.00 86.88 104 GLU A O 1
ATOM 885 N N . GLY A 1 105 ? -23.639 -9.210 15.091 1.00 85.94 105 GLY A N 1
ATOM 886 C CA . GLY A 1 105 ? -23.509 -9.715 16.458 1.00 85.94 105 GLY A CA 1
ATOM 887 C C . GLY A 1 105 ? -22.294 -9.125 17.188 1.00 85.94 105 GLY A C 1
ATOM 888 O O . GLY A 1 105 ? -22.232 -7.921 17.482 1.00 85.94 105 GLY A O 1
ATOM 889 N N . ASN A 1 106 ? -21.317 -9.982 17.500 1.00 85.88 106 ASN A N 1
ATOM 890 C CA . ASN A 1 106 ? -20.080 -9.589 18.181 1.00 85.88 106 ASN A CA 1
ATOM 891 C C . ASN A 1 106 ? -18.906 -9.280 17.230 1.00 85.88 106 ASN A C 1
ATOM 893 O O . ASN A 1 106 ? -17.786 -9.062 17.693 1.00 85.88 106 ASN A O 1
ATOM 897 N N . ASN A 1 107 ? -19.153 -9.252 15.922 1.00 88.69 107 ASN A N 1
ATOM 898 C CA . ASN A 1 107 ? -18.142 -9.019 14.901 1.00 88.69 107 ASN A CA 1
ATOM 899 C C . ASN A 1 107 ? -18.358 -7.677 14.197 1.00 88.69 107 ASN A C 1
ATOM 901 O O . ASN A 1 107 ? -19.486 -7.193 14.083 1.00 88.69 107 ASN A O 1
ATOM 905 N N . TYR A 1 108 ? -17.266 -7.116 13.692 1.00 89.62 108 TYR A N 1
ATOM 906 C CA . TYR A 1 108 ? -17.282 -6.112 12.640 1.00 89.62 108 TYR A CA 1
ATOM 907 C C . TYR A 1 108 ? -16.718 -6.708 11.363 1.00 89.62 108 TYR A C 1
ATOM 909 O O . TYR A 1 108 ? -15.798 -7.524 11.406 1.00 89.62 108 TYR A O 1
ATOM 917 N N . ARG A 1 109 ? -17.232 -6.257 10.229 1.00 92.00 109 ARG A N 1
ATOM 918 C CA . ARG A 1 109 ? -16.631 -6.505 8.922 1.00 92.00 109 ARG A CA 1
ATOM 919 C C . ARG A 1 109 ? -16.778 -5.278 8.046 1.00 92.00 109 ARG A C 1
ATOM 921 O O . ARG A 1 109 ? -17.665 -4.460 8.279 1.00 92.00 109 ARG A O 1
ATOM 928 N N . PHE A 1 110 ? -15.934 -5.176 7.029 1.00 93.81 110 PHE A N 1
ATOM 929 C CA . PHE A 1 110 ? -16.179 -4.222 5.957 1.00 93.81 110 PHE A CA 1
ATOM 930 C C . PHE A 1 110 ? -17.478 -4.587 5.237 1.00 93.81 110 PHE A C 1
ATOM 932 O O . PHE A 1 110 ? -17.798 -5.772 5.076 1.00 93.81 110 PHE A O 1
ATOM 939 N N . LEU A 1 111 ? -18.231 -3.565 4.830 1.00 93.62 111 LEU A N 1
ATOM 940 C CA . LEU A 1 111 ? -19.469 -3.742 4.077 1.00 93.62 111 LEU A CA 1
ATOM 941 C C . LEU A 1 111 ? -19.200 -4.554 2.803 1.00 93.62 111 LEU A C 1
ATOM 943 O O . LEU A 1 111 ? -19.883 -5.548 2.554 1.00 93.62 111 LEU A O 1
ATOM 947 N N . HIS A 1 112 ? -18.139 -4.182 2.080 1.00 92.81 112 HIS A N 1
ATOM 948 C CA . HIS A 1 112 ? -17.622 -4.890 0.915 1.00 92.81 112 HIS A CA 1
ATOM 949 C C . HIS A 1 112 ? -16.141 -5.228 1.072 1.00 92.81 112 HIS A C 1
ATOM 951 O O . HIS A 1 112 ? -15.368 -4.457 1.644 1.00 92.81 112 HIS A O 1
ATOM 957 N N . GLN A 1 113 ? -15.735 -6.361 0.498 1.00 92.50 113 GLN A N 1
ATOM 958 C CA . GLN A 1 113 ? -14.336 -6.777 0.459 1.00 92.50 113 GLN A CA 1
ATOM 959 C C . GLN A 1 113 ? -13.445 -5.727 -0.228 1.00 92.50 113 GLN A C 1
ATOM 961 O O . GLN A 1 113 ? -12.393 -5.399 0.308 1.00 92.50 113 GLN A O 1
ATOM 966 N N . ASN A 1 114 ? -13.914 -5.105 -1.313 1.00 93.44 114 ASN A N 1
ATOM 967 C CA . ASN A 1 114 ? -13.158 -4.064 -2.018 1.00 93.44 114 ASN A CA 1
ATOM 968 C C . ASN A 1 114 ? -12.822 -2.862 -1.124 1.00 93.44 114 ASN A C 1
ATOM 970 O O . ASN A 1 114 ? -11.763 -2.269 -1.283 1.00 93.44 114 ASN A O 1
ATOM 974 N N . PHE A 1 115 ? -13.672 -2.518 -0.146 1.00 94.88 115 PHE A N 1
ATOM 975 C CA . PHE A 1 115 ? -13.331 -1.474 0.825 1.00 94.88 115 PHE A CA 1
ATOM 976 C C . PHE A 1 115 ? -12.179 -1.914 1.719 1.00 94.88 115 PHE A C 1
ATOM 978 O O . PHE A 1 115 ? -11.235 -1.151 1.902 1.00 94.88 115 PHE A O 1
ATOM 985 N N . ARG A 1 116 ? -12.216 -3.148 2.241 1.00 96.00 116 ARG A N 1
ATOM 986 C CA . ARG A 1 116 ? -11.101 -3.696 3.027 1.00 96.00 116 ARG A CA 1
ATOM 987 C C . ARG A 1 116 ? -9.809 -3.641 2.215 1.00 96.00 116 ARG A C 1
ATOM 989 O O . ARG A 1 116 ? -8.803 -3.146 2.709 1.00 96.00 116 ARG A O 1
ATOM 996 N N . ASP A 1 117 ? -9.846 -4.120 0.980 1.00 96.56 117 ASP A N 1
ATOM 997 C CA . ASP A 1 117 ? -8.648 -4.240 0.155 1.00 96.56 117 ASP A CA 1
ATOM 998 C C . ASP A 1 117 ? -8.127 -2.847 -0.269 1.00 96.56 117 ASP A C 1
ATOM 1000 O O . ASP A 1 117 ? -6.918 -2.617 -0.246 1.00 96.56 117 ASP A O 1
ATOM 1004 N N . TYR A 1 118 ? -9.019 -1.870 -0.485 1.00 97.44 118 TYR A N 1
ATOM 1005 C CA . TYR A 1 118 ? -8.671 -0.456 -0.694 1.00 97.44 118 TYR A CA 1
ATOM 1006 C C . TYR A 1 118 ? -7.987 0.163 0.527 1.00 97.44 118 TYR A C 1
ATOM 1008 O O . TYR A 1 118 ? -6.910 0.748 0.412 1.00 97.44 118 TYR A O 1
ATOM 1016 N N . PHE A 1 119 ? -8.573 0.015 1.718 1.00 97.25 119 PHE A N 1
ATOM 1017 C CA . PHE A 1 119 ? -7.968 0.539 2.942 1.00 97.25 119 PHE A CA 1
ATOM 1018 C C . PHE A 1 119 ? -6.633 -0.167 3.237 1.00 97.25 119 PHE A C 1
ATOM 1020 O O . PHE A 1 119 ? -5.682 0.482 3.665 1.00 97.25 119 PHE A O 1
ATOM 1027 N N . ALA A 1 120 ? -6.505 -1.461 2.933 1.00 97.56 120 ALA A N 1
ATOM 1028 C CA . ALA A 1 120 ? -5.234 -2.173 3.032 1.00 97.56 120 ALA A CA 1
ATOM 1029 C C . ALA A 1 120 ? -4.178 -1.621 2.052 1.00 97.56 120 ALA A C 1
ATOM 1031 O O . ALA A 1 120 ? -3.031 -1.432 2.452 1.00 97.56 120 ALA A O 1
ATOM 1032 N N . ALA A 1 121 ? -4.546 -1.294 0.809 1.00 98.25 121 ALA A N 1
ATOM 1033 C CA . ALA A 1 121 ? -3.652 -0.617 -0.136 1.00 98.25 121 ALA A CA 1
ATOM 1034 C C . ALA A 1 121 ? -3.239 0.779 0.356 1.00 98.25 121 ALA A C 1
ATOM 1036 O O . ALA A 1 121 ? -2.054 1.116 0.330 1.00 98.25 121 ALA A O 1
ATOM 1037 N N . ARG A 1 122 ? -4.180 1.554 0.915 1.00 98.00 122 ARG A N 1
ATOM 1038 C CA . ARG A 1 122 ? -3.894 2.857 1.538 1.00 98.00 122 ARG A CA 1
ATOM 1039 C C . ARG A 1 122 ? -2.906 2.740 2.701 1.00 98.00 122 ARG A C 1
ATOM 1041 O O . ARG A 1 122 ? -2.062 3.615 2.872 1.00 98.00 122 ARG A O 1
ATOM 1048 N N . TYR A 1 123 ? -2.958 1.656 3.479 1.00 97.31 123 TYR A N 1
ATOM 1049 C CA . TYR A 1 123 ? -1.969 1.407 4.531 1.00 97.31 123 TYR A CA 1
ATOM 1050 C C . TYR A 1 123 ? -0.570 1.241 3.943 1.00 97.31 123 TYR A C 1
ATOM 1052 O O . TYR A 1 123 ? 0.365 1.874 4.429 1.00 97.31 123 TYR A O 1
ATOM 1060 N N . VAL A 1 124 ? -0.427 0.437 2.884 1.00 97.88 124 VAL A N 1
ATOM 1061 C CA . VAL A 1 124 ? 0.867 0.259 2.213 1.00 97.88 124 VAL A CA 1
ATOM 1062 C C . VAL A 1 124 ? 1.368 1.593 1.659 1.00 97.88 124 VAL A C 1
ATOM 1064 O O . VAL A 1 124 ? 2.521 1.930 1.906 1.00 97.88 124 VAL A O 1
ATOM 1067 N N . GLN A 1 125 ? 0.508 2.391 1.020 1.00 98.00 125 GLN A N 1
ATOM 1068 C CA . GLN A 1 125 ? 0.854 3.740 0.553 1.00 98.00 125 GLN A CA 1
ATOM 1069 C C . GLN A 1 125 ? 1.384 4.630 1.689 1.00 98.00 125 GLN A C 1
ATOM 1071 O O . GLN A 1 125 ? 2.431 5.257 1.554 1.00 98.00 125 GLN A O 1
ATOM 1076 N N . ASN A 1 126 ? 0.716 4.656 2.844 1.00 96.81 126 ASN A N 1
ATOM 1077 C CA . ASN A 1 126 ? 1.204 5.428 3.989 1.00 96.81 126 ASN A CA 1
ATOM 1078 C C . ASN A 1 126 ? 2.565 4.936 4.488 1.00 96.81 126 ASN A C 1
ATOM 1080 O O . ASN A 1 126 ? 3.413 5.742 4.857 1.00 96.81 126 ASN A O 1
ATOM 1084 N N . GLN A 1 127 ? 2.775 3.617 4.512 1.00 96.62 127 GLN A N 1
ATOM 1085 C CA . GLN A 1 127 ? 4.058 3.036 4.901 1.00 96.62 127 GLN A CA 1
ATOM 1086 C C . GLN A 1 127 ? 5.162 3.377 3.896 1.00 96.62 127 GLN A C 1
ATOM 1088 O O . GLN A 1 127 ? 6.296 3.573 4.318 1.00 96.62 127 GLN A O 1
ATOM 1093 N N . ILE A 1 128 ? 4.844 3.487 2.600 1.00 97.56 128 ILE A N 1
ATOM 1094 C CA . ILE A 1 128 ? 5.774 3.995 1.584 1.00 97.56 128 ILE A CA 1
ATOM 1095 C C . ILE A 1 128 ? 6.162 5.435 1.907 1.00 97.56 128 ILE A C 1
ATOM 1097 O O . ILE A 1 128 ? 7.350 5.706 2.008 1.00 97.56 128 ILE A O 1
ATOM 1101 N N . LYS A 1 129 ? 5.197 6.326 2.153 1.00 96.75 129 LYS A N 1
ATOM 1102 C CA . LYS A 1 129 ? 5.473 7.736 2.484 1.00 96.75 129 LYS A CA 1
ATOM 1103 C C . LYS A 1 129 ? 6.372 7.892 3.706 1.00 96.75 129 LYS A C 1
ATOM 1105 O O . LYS A 1 129 ? 7.368 8.605 3.645 1.00 96.75 129 LYS A O 1
ATOM 1110 N N . ILE A 1 130 ? 6.059 7.168 4.782 1.00 95.69 130 ILE A N 1
ATOM 1111 C CA . ILE A 1 130 ? 6.894 7.148 5.991 1.00 95.69 130 ILE A CA 1
ATOM 1112 C C . ILE A 1 130 ? 8.289 6.596 5.660 1.00 95.69 130 ILE A C 1
ATOM 1114 O O . ILE A 1 130 ? 9.297 7.172 6.055 1.00 95.69 130 ILE A O 1
ATOM 1118 N N . GLY A 1 131 ? 8.367 5.500 4.900 1.00 95.75 131 GLY A N 1
ATOM 1119 C CA . GLY A 1 131 ? 9.637 4.913 4.473 1.00 95.75 131 GLY A CA 1
ATOM 1120 C C . GLY A 1 131 ? 10.493 5.879 3.652 1.00 95.75 131 GLY A C 1
ATOM 1121 O O . GLY A 1 131 ? 11.679 6.020 3.927 1.00 95.75 131 GLY A O 1
ATOM 1122 N N . LEU A 1 132 ? 9.900 6.604 2.703 1.00 96.44 132 LEU A N 1
ATOM 1123 C CA . LEU A 1 132 ? 10.587 7.613 1.895 1.00 96.44 132 LEU A CA 1
ATOM 1124 C C . LEU A 1 132 ? 11.146 8.746 2.757 1.00 96.44 132 LEU A C 1
ATOM 1126 O O . LEU A 1 132 ? 12.325 9.074 2.625 1.00 96.44 132 LEU A O 1
ATOM 1130 N N . GLN A 1 133 ? 10.342 9.276 3.686 1.00 95.12 133 GLN A N 1
ATOM 1131 C CA . GLN A 1 133 ? 10.772 10.321 4.621 1.00 95.12 133 GLN A CA 1
ATOM 1132 C C . GLN A 1 133 ? 11.987 9.875 5.449 1.00 95.12 133 GLN A C 1
ATOM 1134 O O . GLN A 1 133 ? 12.924 10.644 5.661 1.00 95.12 133 GLN A O 1
ATOM 1139 N N . LYS A 1 134 ? 12.009 8.603 5.860 1.00 94.44 134 LYS A N 1
ATOM 1140 C CA . LYS A 1 134 ? 13.094 8.001 6.647 1.00 94.44 134 LYS A CA 1
ATOM 1141 C C . LYS A 1 134 ? 14.250 7.443 5.821 1.00 94.44 134 LYS A C 1
ATOM 1143 O O . LYS A 1 134 ? 15.264 7.049 6.390 1.00 94.44 134 LYS A O 1
ATOM 1148 N N . ARG A 1 135 ? 14.099 7.369 4.497 1.00 94.81 135 ARG A N 1
ATOM 1149 C CA . ARG A 1 135 ? 14.977 6.605 3.594 1.00 94.81 135 ARG A CA 1
ATOM 1150 C C . ARG A 1 135 ? 15.111 5.128 3.998 1.00 94.81 135 ARG A C 1
ATOM 1152 O O . ARG A 1 135 ? 16.181 4.535 3.903 1.00 94.81 135 ARG A O 1
ATOM 1159 N N . GLU A 1 136 ? 14.006 4.526 4.429 1.00 94.69 136 GLU A N 1
ATOM 1160 C CA . GLU A 1 136 ? 13.898 3.124 4.832 1.00 94.69 136 GLU A CA 1
ATOM 1161 C C . GLU A 1 136 ? 12.883 2.371 3.961 1.00 94.69 136 GLU A C 1
ATOM 1163 O O . GLU A 1 136 ? 11.825 2.885 3.601 1.00 94.69 136 GLU A O 1
ATOM 1168 N N . LEU A 1 137 ? 13.163 1.098 3.667 1.00 95.25 137 LEU A N 1
ATOM 1169 C CA . LEU A 1 137 ? 12.237 0.257 2.909 1.00 95.25 137 LEU A CA 1
ATOM 1170 C C . LEU A 1 137 ? 11.057 -0.217 3.788 1.00 95.25 137 LEU A C 1
ATOM 1172 O O . LEU A 1 137 ? 11.287 -0.881 4.812 1.00 95.25 137 LEU A O 1
ATOM 1176 N N . PRO A 1 138 ? 9.793 0.029 3.386 1.00 95.06 138 PRO A N 1
ATOM 1177 C CA . PRO A 1 138 ? 8.618 -0.310 4.182 1.00 95.06 138 PRO A CA 1
ATOM 1178 C C . PRO A 1 138 ? 8.494 -1.809 4.463 1.00 95.06 138 PRO A C 1
ATOM 1180 O O . PRO A 1 138 ? 8.503 -2.639 3.550 1.00 95.06 138 PRO A O 1
ATOM 1183 N N . LYS A 1 139 ? 8.260 -2.178 5.730 1.00 93.19 139 LYS A N 1
ATOM 1184 C CA . LYS A 1 139 ? 8.084 -3.589 6.133 1.00 93.19 139 LYS A CA 1
ATOM 1185 C C . LYS A 1 139 ? 6.969 -4.293 5.353 1.00 93.19 139 LYS A C 1
ATOM 1187 O O . LYS A 1 139 ? 7.125 -5.462 5.006 1.00 93.19 139 LYS A O 1
ATOM 1192 N N . ALA A 1 140 ? 5.888 -3.574 5.040 1.00 94.25 140 ALA A N 1
ATOM 1193 C CA . ALA A 1 140 ? 4.747 -4.096 4.287 1.00 94.25 140 ALA A CA 1
ATOM 1194 C C . ALA A 1 140 ? 5.124 -4.622 2.888 1.00 94.25 140 ALA A C 1
ATOM 1196 O O . ALA A 1 140 ? 4.502 -5.568 2.415 1.00 94.25 140 ALA A O 1
ATOM 1197 N N . LEU A 1 141 ? 6.154 -4.048 2.253 1.00 95.94 141 LEU A N 1
ATOM 1198 C CA . LEU A 1 141 ? 6.635 -4.461 0.930 1.00 95.94 141 LEU A CA 1
ATOM 1199 C C . LEU A 1 141 ? 7.759 -5.499 0.995 1.00 95.94 141 LEU A C 1
ATOM 1201 O O . LEU A 1 141 ? 7.950 -6.255 0.044 1.00 95.94 141 LEU A O 1
ATOM 1205 N N . ARG A 1 142 ? 8.494 -5.555 2.109 1.00 94.88 142 ARG A N 1
ATOM 1206 C CA . ARG A 1 142 ? 9.642 -6.454 2.277 1.00 94.88 142 ARG A CA 1
ATOM 1207 C C . ARG A 1 142 ? 9.248 -7.891 2.589 1.00 94.88 142 ARG A C 1
ATOM 1209 O O . ARG A 1 142 ? 9.903 -8.807 2.112 1.00 94.88 142 ARG A O 1
ATOM 1216 N N . GLN A 1 143 ? 8.231 -8.098 3.421 1.00 92.25 143 GLN A N 1
ATOM 1217 C CA . GLN A 1 143 ? 7.994 -9.401 4.055 1.00 92.25 143 GLN A CA 1
ATOM 1218 C C . GLN A 1 143 ? 7.440 -10.465 3.103 1.00 92.25 143 GLN A C 1
ATOM 1220 O O . GLN A 1 143 ? 7.821 -11.630 3.202 1.00 92.25 143 GLN A O 1
ATOM 1225 N N . ALA A 1 144 ? 6.547 -10.078 2.193 1.00 93.38 144 ALA A N 1
ATOM 1226 C CA . ALA A 1 144 ? 5.874 -10.999 1.286 1.00 93.38 144 ALA A CA 1
ATOM 1227 C C . ALA A 1 144 ? 5.415 -10.290 -0.001 1.00 93.38 144 ALA A C 1
ATOM 1229 O O . ALA A 1 144 ? 5.270 -9.062 -0.015 1.00 93.38 144 ALA A O 1
ATOM 1230 N N . PRO A 1 145 ? 5.126 -11.054 -1.069 1.00 95.06 145 PRO A N 1
ATOM 1231 C CA . PRO A 1 145 ? 4.303 -10.578 -2.171 1.00 95.06 145 PRO A CA 1
ATOM 1232 C C . PRO A 1 145 ? 2.977 -10.021 -1.643 1.00 95.06 145 PRO A C 1
ATOM 1234 O O . PRO A 1 145 ? 2.270 -10.698 -0.893 1.00 95.06 145 PRO A O 1
ATOM 1237 N N . LEU A 1 146 ? 2.621 -8.801 -2.037 1.00 96.38 146 LEU A N 1
ATOM 1238 C CA . LEU A 1 146 ? 1.303 -8.242 -1.749 1.00 96.38 146 LEU A CA 1
ATOM 1239 C C . LEU A 1 146 ? 0.217 -9.083 -2.427 1.00 96.38 146 LEU A C 1
ATOM 1241 O O . LEU A 1 146 ? 0.467 -9.691 -3.464 1.00 96.38 146 LEU A O 1
ATOM 1245 N N . ASN A 1 147 ? -1.002 -9.095 -1.886 1.00 94.56 147 ASN A N 1
ATOM 1246 C CA . ASN A 1 147 ? -2.150 -9.689 -2.577 1.00 94.56 147 ASN A CA 1
ATOM 1247 C C . ASN A 1 147 ? -2.425 -8.935 -3.897 1.00 94.56 147 ASN A C 1
ATOM 1249 O O . ASN A 1 147 ? -2.207 -7.726 -3.962 1.00 94.56 147 ASN A O 1
ATOM 1253 N N . PHE A 1 148 ? -2.902 -9.643 -4.926 1.00 95.19 148 PHE A N 1
ATOM 1254 C CA . PHE A 1 148 ? -3.299 -9.071 -6.216 1.00 95.19 148 PHE A CA 1
ATOM 1255 C C . PHE A 1 148 ? -4.202 -7.835 -6.077 1.00 95.19 148 PHE A C 1
ATOM 1257 O O . PHE A 1 148 ? -3.856 -6.787 -6.614 1.00 95.19 148 PHE A O 1
ATOM 1264 N N . ASP A 1 149 ? -5.282 -7.912 -5.293 1.00 95.88 149 ASP A N 1
ATOM 1265 C CA . ASP A 1 149 ? -6.235 -6.798 -5.154 1.00 95.88 149 ASP A CA 1
ATOM 1266 C C . ASP A 1 149 ? -5.574 -5.558 -4.531 1.00 95.88 149 ASP A C 1
ATOM 1268 O O . ASP A 1 149 ? -5.812 -4.424 -4.945 1.00 95.88 149 ASP A O 1
ATOM 1272 N N . ILE A 1 150 ? -4.666 -5.774 -3.572 1.00 97.06 150 ILE A N 1
ATOM 1273 C CA . ILE A 1 150 ? -3.898 -4.700 -2.928 1.00 97.06 150 ILE A CA 1
ATOM 1274 C C . ILE A 1 150 ? -2.917 -4.070 -3.921 1.00 97.06 150 ILE A C 1
ATOM 1276 O O . ILE A 1 150 ? -2.770 -2.852 -3.923 1.00 97.06 150 ILE A O 1
ATOM 1280 N N . ARG A 1 151 ? -2.248 -4.867 -4.768 1.00 97.12 151 ARG A N 1
ATOM 1281 C CA . ARG A 1 151 ? -1.343 -4.344 -5.807 1.00 97.12 151 ARG A CA 1
ATOM 1282 C C . ARG A 1 151 ? -2.092 -3.507 -6.833 1.00 97.12 151 ARG A C 1
ATOM 1284 O O . ARG A 1 151 ? -1.616 -2.430 -7.185 1.00 97.12 151 ARG A O 1
ATOM 1291 N N . LEU A 1 152 ? -3.259 -3.980 -7.270 1.00 96.38 152 LEU A N 1
ATOM 1292 C CA . LEU A 1 152 ? -4.102 -3.258 -8.214 1.00 96.38 152 LEU A CA 1
ATOM 1293 C C . LEU A 1 152 ? -4.509 -1.899 -7.621 1.00 96.38 152 LEU A C 1
ATOM 1295 O O . LEU A 1 152 ? -4.186 -0.856 -8.180 1.00 96.38 152 LEU A O 1
ATOM 1299 N N . LEU A 1 153 ? -5.106 -1.894 -6.430 1.00 97.62 153 LEU A N 1
ATOM 1300 C CA . LEU A 1 153 ? -5.573 -0.662 -5.788 1.00 97.62 153 LEU A CA 1
ATOM 1301 C C . LEU A 1 153 ? -4.422 0.284 -5.417 1.00 97.62 153 LEU A C 1
ATOM 1303 O O . LEU A 1 153 ? -4.558 1.497 -5.549 1.00 97.62 153 LEU A O 1
ATOM 1307 N N . LEU A 1 154 ? -3.268 -0.241 -4.995 1.00 97.75 154 LEU A N 1
ATOM 1308 C CA . LEU A 1 154 ? -2.083 0.579 -4.737 1.00 97.75 154 LEU A CA 1
ATOM 1309 C C . LEU A 1 154 ? -1.574 1.240 -6.023 1.00 97.75 154 LEU A C 1
ATOM 1311 O O . LEU A 1 154 ? -1.272 2.425 -6.021 1.00 97.75 154 LEU A O 1
ATOM 1315 N N . GLY A 1 155 ? -1.530 0.505 -7.133 1.00 95.75 155 GLY A N 1
ATOM 1316 C CA . GLY A 1 155 ? -1.161 1.064 -8.429 1.00 95.75 155 GLY A CA 1
ATOM 1317 C C . GLY A 1 155 ? -2.125 2.148 -8.926 1.00 95.75 155 GLY A C 1
ATOM 1318 O O . GLY A 1 155 ? -1.690 3.136 -9.516 1.00 95.75 155 GLY A O 1
ATOM 1319 N N . GLU A 1 156 ? -3.424 2.010 -8.645 1.00 95.12 156 GLU A N 1
ATOM 1320 C CA . GLU A 1 156 ? -4.415 3.061 -8.906 1.00 95.12 156 GLU A CA 1
ATOM 1321 C C . GLU A 1 156 ? -4.179 4.304 -8.041 1.00 95.12 156 GLU A C 1
ATOM 1323 O O . GLU A 1 156 ? -4.144 5.414 -8.575 1.00 95.12 156 GLU A O 1
ATOM 1328 N N . LEU A 1 157 ? -3.952 4.119 -6.733 1.00 95.75 157 LEU A N 1
ATOM 1329 C CA . LEU A 1 157 ? -3.643 5.194 -5.780 1.00 95.75 157 LEU A CA 1
ATOM 1330 C C . LEU A 1 157 ? -2.368 5.972 -6.141 1.00 95.75 157 LEU A C 1
ATOM 1332 O O . LEU A 1 157 ? -2.270 7.158 -5.831 1.00 95.75 157 LEU A O 1
ATOM 1336 N N . GLU A 1 158 ? -1.411 5.307 -6.785 1.00 94.19 158 GLU A N 1
ATOM 1337 C CA . GLU A 1 158 ? -0.130 5.864 -7.240 1.00 94.19 158 GLU A CA 1
ATOM 1338 C C . GLU A 1 158 ? -0.187 6.394 -8.684 1.00 94.19 158 GLU A C 1
ATOM 1340 O O . GLU A 1 158 ? 0.802 6.906 -9.208 1.00 94.19 158 GLU A O 1
ATOM 1345 N N . GLY A 1 159 ? -1.342 6.279 -9.351 1.00 91.12 159 GLY A N 1
ATOM 1346 C CA . GLY A 1 159 ? -1.560 6.803 -10.700 1.00 91.12 159 GLY A CA 1
ATOM 1347 C C . GLY A 1 159 ? -0.874 6.021 -11.827 1.00 91.12 159 GLY A C 1
ATOM 1348 O O . GLY A 1 159 ? -0.815 6.520 -12.955 1.00 91.12 159 GLY A O 1
ATOM 1349 N N . GLU A 1 160 ? -0.393 4.801 -11.571 1.00 89.06 160 GLU A N 1
ATOM 1350 C CA . GLU A 1 160 ? 0.373 3.990 -12.536 1.00 89.06 160 GLU A CA 1
ATOM 1351 C C . GLU A 1 160 ? -0.427 3.638 -13.795 1.00 89.06 160 GLU A C 1
ATOM 1353 O O . GLU A 1 160 ? 0.130 3.549 -14.883 1.00 89.06 160 GLU A O 1
ATOM 1358 N N . HIS A 1 161 ? -1.752 3.514 -13.694 1.00 87.06 161 HIS A N 1
ATOM 1359 C CA . HIS A 1 161 ? -2.628 3.272 -14.847 1.00 87.06 161 HIS A CA 1
ATOM 1360 C C . HIS A 1 161 ? -2.557 4.382 -15.912 1.00 87.06 161 HIS A C 1
ATOM 1362 O O . HIS A 1 161 ? -2.902 4.147 -17.073 1.00 87.06 161 HIS A O 1
ATOM 1368 N N . THR A 1 162 ? -2.120 5.589 -15.534 1.00 85.06 162 THR A N 1
ATOM 1369 C CA . THR A 1 162 ? -1.910 6.704 -16.470 1.00 85.06 162 THR A CA 1
ATOM 1370 C C . THR A 1 162 ? -0.513 6.710 -17.090 1.00 85.06 162 THR A C 1
ATOM 1372 O O . THR A 1 162 ? -0.282 7.429 -18.059 1.00 85.06 162 THR A O 1
ATOM 1375 N N . ASN A 1 163 ? 0.407 5.899 -16.565 1.00 80.56 163 ASN A N 1
ATOM 1376 C CA . ASN A 1 163 ? 1.795 5.804 -16.989 1.00 80.56 163 ASN A CA 1
ATOM 1377 C C . ASN A 1 163 ? 1.937 4.791 -18.140 1.00 80.56 163 ASN A C 1
ATOM 1379 O O . ASN A 1 163 ? 2.407 3.671 -17.951 1.00 80.56 163 ASN A O 1
ATOM 1383 N N . LYS A 1 164 ? 1.461 5.165 -19.333 1.00 81.12 164 LYS A N 1
ATOM 1384 C CA . LYS A 1 164 ? 1.470 4.310 -20.532 1.00 81.12 164 LYS A CA 1
ATOM 1385 C C . LYS A 1 164 ? 2.286 4.936 -21.653 1.00 81.12 164 LYS A C 1
ATOM 1387 O O . LYS A 1 164 ? 2.279 6.156 -21.828 1.00 81.12 164 LYS A O 1
ATOM 1392 N N . MET A 1 165 ? 2.963 4.083 -22.414 1.00 80.62 165 MET A N 1
ATOM 1393 C CA . MET A 1 165 ? 3.625 4.477 -23.650 1.00 80.62 165 MET A CA 1
ATOM 1394 C C . MET A 1 165 ? 2.599 4.525 -24.781 1.00 80.62 165 MET A C 1
ATOM 1396 O O . MET A 1 165 ? 1.826 3.594 -24.991 1.00 80.62 165 MET A O 1
ATOM 1400 N N . GLU A 1 166 ? 2.612 5.618 -25.529 1.00 83.06 166 GLU A N 1
ATOM 1401 C CA . GLU A 1 166 ? 1.765 5.847 -26.688 1.00 83.06 166 GLU A CA 1
ATOM 1402 C C . GLU A 1 166 ? 2.645 6.110 -27.910 1.00 83.06 166 GLU A C 1
ATOM 1404 O O . GLU A 1 166 ? 3.649 6.830 -27.852 1.00 83.06 166 GLU A O 1
ATOM 1409 N N . TRP A 1 167 ? 2.274 5.510 -29.039 1.00 85.38 167 TRP A N 1
ATOM 1410 C CA . TRP A 1 167 ? 2.901 5.820 -30.314 1.00 85.38 167 TRP A CA 1
ATOM 1411 C C . TRP A 1 167 ? 2.371 7.161 -30.822 1.00 85.38 167 TRP A C 1
ATOM 1413 O O . TRP A 1 167 ? 1.172 7.324 -31.053 1.00 85.38 167 TRP A O 1
ATOM 1423 N N . ARG A 1 168 ? 3.262 8.138 -31.000 1.00 81.44 168 ARG A N 1
ATOM 1424 C CA . ARG A 1 168 ? 2.904 9.464 -31.510 1.00 81.44 168 ARG A CA 1
ATOM 1425 C C . ARG A 1 168 ? 3.220 9.534 -32.992 1.00 81.44 168 ARG A C 1
ATOM 1427 O O . ARG A 1 168 ? 4.366 9.754 -33.373 1.00 81.44 168 ARG A O 1
ATOM 1434 N N . GLU A 1 169 ? 2.184 9.383 -33.816 1.00 85.88 169 GLU A N 1
ATOM 1435 C CA . GLU A 1 169 ? 2.309 9.319 -35.281 1.00 85.88 169 GLU A CA 1
ATOM 1436 C C . GLU A 1 169 ? 3.036 10.523 -35.888 1.00 85.88 169 GLU A C 1
ATOM 1438 O O . GLU A 1 169 ? 3.879 10.364 -36.768 1.00 85.88 169 GLU A O 1
ATOM 1443 N N . ILE A 1 170 ? 2.761 11.729 -35.380 1.00 87.31 170 ILE A N 1
ATOM 1444 C CA . ILE A 1 170 ? 3.376 12.971 -35.873 1.00 87.31 170 ILE A CA 1
ATOM 1445 C C . ILE A 1 170 ? 4.897 12.952 -35.661 1.00 87.31 170 ILE A C 1
ATOM 1447 O O . ILE A 1 170 ? 5.653 13.358 -36.540 1.00 87.31 170 ILE A O 1
ATOM 1451 N N . GLU A 1 171 ? 5.352 12.454 -34.511 1.00 84.62 171 GLU A N 1
ATOM 1452 C CA . GLU A 1 171 ? 6.768 12.458 -34.124 1.00 84.62 171 GLU A CA 1
ATOM 1453 C C . GLU A 1 171 ? 7.479 11.131 -34.441 1.00 84.62 171 GLU A C 1
ATOM 1455 O O . GLU A 1 171 ? 8.687 11.018 -34.229 1.00 84.62 171 GLU A O 1
ATOM 1460 N N . LYS A 1 172 ? 6.735 10.128 -34.937 1.00 87.00 172 LYS A N 1
ATOM 1461 C CA . LYS A 1 172 ? 7.191 8.759 -35.232 1.00 87.00 172 LYS A CA 1
ATOM 1462 C C . LYS A 1 172 ? 8.049 8.152 -34.123 1.00 87.00 172 LYS A C 1
ATOM 1464 O O . LYS A 1 172 ? 9.084 7.531 -34.379 1.00 87.00 172 LYS A O 1
ATOM 1469 N N . LYS A 1 173 ? 7.632 8.349 -32.877 1.00 82.94 173 LYS A N 1
ATOM 1470 C CA . LYS A 1 173 ? 8.318 7.797 -31.711 1.00 82.94 173 LYS A CA 1
ATOM 1471 C C . LYS A 1 173 ? 7.334 7.446 -30.608 1.00 82.94 173 LYS A C 1
ATOM 1473 O O . LYS A 1 173 ? 6.259 8.033 -30.486 1.00 82.94 173 LYS A O 1
ATOM 1478 N N . TRP A 1 174 ? 7.753 6.494 -29.788 1.00 80.00 174 TRP A N 1
ATOM 1479 C CA . TRP A 1 174 ? 7.098 6.176 -28.532 1.00 80.00 174 TRP A CA 1
ATOM 1480 C C . TRP A 1 174 ? 7.335 7.309 -27.533 1.00 80.00 174 TRP A C 1
ATOM 1482 O O . TRP A 1 174 ? 8.475 7.729 -27.326 1.00 80.00 174 TRP A O 1
ATOM 1492 N N . GLN A 1 175 ? 6.265 7.800 -26.917 1.00 77.25 175 GLN A N 1
ATOM 1493 C CA . GLN A 1 175 ? 6.323 8.773 -25.829 1.00 77.25 175 GLN A CA 1
ATOM 1494 C C . GLN A 1 175 ? 5.416 8.332 -24.694 1.00 77.25 175 GLN A C 1
ATOM 1496 O O . GLN A 1 175 ? 4.447 7.612 -24.905 1.00 77.25 175 GLN A O 1
ATOM 1501 N N . TRP A 1 176 ? 5.695 8.816 -23.494 1.00 75.38 176 TRP A N 1
ATOM 1502 C CA . TRP A 1 176 ? 4.734 8.718 -22.409 1.00 75.38 176 TRP A CA 1
ATOM 1503 C C . TRP A 1 176 ? 3.495 9.558 -22.728 1.00 75.38 176 TRP A C 1
ATOM 1505 O O . TRP A 1 176 ? 3.604 10.669 -23.256 1.00 75.38 176 TRP A O 1
ATOM 1515 N N . SER A 1 177 ? 2.319 9.044 -22.375 1.00 71.06 177 SER A N 1
ATOM 1516 C CA . SER A 1 177 ? 1.019 9.704 -22.562 1.00 71.06 177 SER A CA 1
ATOM 1517 C C . SER A 1 177 ? 0.994 11.145 -22.023 1.00 71.06 177 SER A C 1
ATOM 1519 O O . SER A 1 177 ? 0.421 12.036 -22.652 1.00 71.06 177 SER A O 1
ATOM 1521 N N . LYS A 1 178 ? 1.691 11.403 -20.905 1.00 68.00 178 LYS A N 1
ATOM 1522 C CA . LYS A 1 178 ? 1.818 12.725 -20.262 1.00 68.00 178 LYS A CA 1
ATOM 1523 C C . LYS A 1 178 ? 3.015 13.570 -20.725 1.00 68.00 178 LYS A C 1
ATOM 1525 O O . LYS A 1 178 ? 3.259 14.622 -20.150 1.00 68.00 178 LYS A O 1
ATOM 1530 N N . GLY A 1 179 ? 3.755 13.149 -21.751 1.00 55.78 179 GLY A N 1
ATOM 1531 C CA . GLY A 1 179 ? 4.848 13.930 -22.350 1.00 55.78 179 GLY A CA 1
ATOM 1532 C C . GLY A 1 179 ? 6.180 13.930 -21.584 1.00 55.78 179 GLY A C 1
ATOM 1533 O O . GLY A 1 179 ? 7.212 14.199 -22.194 1.00 55.78 179 GLY A O 1
ATOM 1534 N N . GLU A 1 180 ? 6.193 13.564 -20.301 1.00 55.00 180 GLU A N 1
ATOM 1535 C CA . GLU A 1 180 ? 7.400 13.465 -19.467 1.00 55.00 180 GLU A CA 1
ATOM 1536 C C . GLU A 1 180 ? 7.787 12.002 -19.200 1.00 55.00 180 GLU A C 1
ATOM 1538 O O . GLU A 1 180 ? 6.932 11.116 -19.212 1.00 55.00 180 GLU A O 1
ATOM 1543 N N . PHE A 1 181 ? 9.085 11.739 -18.983 1.00 56.62 181 PHE A N 1
ATOM 1544 C CA . PHE A 1 181 ? 9.564 10.440 -18.495 1.00 56.62 181 PHE A CA 1
ATOM 1545 C C . PHE A 1 181 ? 8.752 10.054 -17.260 1.00 56.62 181 PHE A C 1
ATOM 1547 O O . PHE A 1 181 ? 8.721 10.849 -16.337 1.00 56.62 181 PHE A O 1
ATOM 1554 N N . SER A 1 182 ? 8.088 8.892 -17.303 1.00 63.69 182 SER A N 1
ATOM 1555 C CA . SER A 1 182 ? 7.310 8.233 -16.240 1.00 63.69 182 SER A CA 1
ATOM 1556 C C . SER A 1 182 ? 6.939 9.073 -15.012 1.00 63.69 182 SER A C 1
ATOM 1558 O O . SER A 1 182 ? 7.826 9.500 -14.281 1.00 63.69 182 SER A O 1
ATOM 1560 N N . ILE A 1 183 ? 5.644 9.178 -14.697 1.00 68.38 183 ILE A N 1
ATOM 1561 C CA . ILE A 1 183 ? 5.150 9.893 -13.504 1.00 68.38 183 ILE A CA 1
ATOM 1562 C C . ILE A 1 183 ? 5.997 9.545 -12.274 1.00 68.38 183 ILE A C 1
ATOM 1564 O O . ILE A 1 183 ? 6.016 8.394 -11.829 1.00 68.38 183 ILE A O 1
ATOM 1568 N N . GLU A 1 184 ? 6.689 10.547 -11.735 1.00 80.19 184 GLU A N 1
ATOM 1569 C CA . GLU A 1 184 ? 7.427 10.401 -10.491 1.00 80.19 184 GLU A CA 1
ATOM 1570 C C . GLU A 1 184 ? 6.416 10.326 -9.343 1.00 80.19 184 GLU A C 1
ATOM 1572 O O . GLU A 1 184 ? 5.770 11.306 -8.976 1.00 80.19 184 GLU A O 1
ATOM 1577 N N . ASN A 1 185 ? 6.228 9.117 -8.826 1.00 89.94 185 ASN A N 1
ATOM 1578 C CA . ASN A 1 185 ? 5.352 8.809 -7.702 1.00 89.94 185 ASN A CA 1
ATOM 1579 C C . ASN A 1 185 ? 6.135 8.102 -6.590 1.00 89.94 185 ASN A C 1
ATOM 1581 O O . ASN A 1 185 ? 7.326 7.803 -6.742 1.00 89.94 185 ASN A O 1
ATOM 1585 N N . ASP A 1 186 ? 5.463 7.807 -5.479 1.00 95.12 186 ASP A N 1
ATOM 1586 C CA . ASP A 1 186 ? 6.113 7.260 -4.291 1.00 95.12 186 ASP A CA 1
ATOM 1587 C C . ASP A 1 186 ? 6.709 5.867 -4.579 1.00 95.12 186 ASP A C 1
ATOM 1589 O O . ASP A 1 186 ? 7.789 5.528 -4.091 1.00 95.12 186 ASP A O 1
ATOM 1593 N N . LEU A 1 187 ? 6.067 5.070 -5.447 1.00 94.69 187 LEU A N 1
ATOM 1594 C CA . LEU A 1 187 ? 6.616 3.790 -5.920 1.00 94.69 187 LEU A CA 1
ATOM 1595 C C . LEU A 1 187 ? 7.917 3.954 -6.711 1.00 94.69 187 LEU A C 1
ATOM 1597 O O . LEU A 1 187 ? 8.822 3.129 -6.576 1.00 94.69 187 LEU A O 1
ATOM 1601 N N . SER A 1 188 ? 8.013 4.987 -7.547 1.00 91.44 188 SER A N 1
ATOM 1602 C CA . SER A 1 188 ? 9.207 5.263 -8.350 1.00 91.44 188 SER A CA 1
ATOM 1603 C C . SER A 1 188 ? 10.353 5.751 -7.467 1.00 91.44 188 SER A C 1
ATOM 1605 O O . SER A 1 188 ? 11.454 5.217 -7.567 1.00 91.44 188 SER A O 1
ATOM 1607 N N . GLN A 1 189 ? 10.082 6.657 -6.525 1.00 94.00 189 GLN A N 1
ATOM 1608 C CA . GLN A 1 189 ? 11.071 7.102 -5.536 1.00 94.00 189 GLN A CA 1
ATOM 1609 C C . GLN A 1 189 ? 11.558 5.945 -4.653 1.00 94.00 189 GLN A C 1
ATOM 1611 O O . GLN A 1 189 ? 12.750 5.821 -4.373 1.00 94.00 189 GLN A O 1
ATOM 1616 N N . LEU A 1 190 ? 10.660 5.039 -4.256 1.00 94.94 190 LEU A N 1
ATOM 1617 C CA . LEU A 1 190 ? 11.046 3.871 -3.469 1.00 94.94 190 LEU A CA 1
ATOM 1618 C C . LEU A 1 190 ? 11.896 2.886 -4.287 1.00 94.94 190 LEU A C 1
ATOM 1620 O O . LEU A 1 190 ? 12.789 2.237 -3.742 1.00 94.94 190 LEU A O 1
ATOM 1624 N N . LEU A 1 191 ? 11.646 2.784 -5.596 1.00 93.69 191 LEU A N 1
ATOM 1625 C CA . LEU A 1 191 ? 12.473 1.990 -6.501 1.00 93.69 191 LEU A CA 1
ATOM 1626 C C . LEU A 1 191 ? 13.883 2.578 -6.638 1.00 93.69 191 LEU A C 1
ATOM 1628 O O . LEU A 1 191 ? 14.843 1.811 -6.669 1.00 93.69 191 LEU A O 1
ATOM 1632 N N . GLU A 1 192 ? 14.018 3.909 -6.659 1.00 93.00 192 GLU A N 1
ATOM 1633 C CA . GLU A 1 192 ? 15.322 4.584 -6.617 1.00 93.00 192 GLU A CA 1
ATOM 1634 C C . GLU A 1 192 ? 16.092 4.247 -5.334 1.00 93.00 192 GLU A C 1
ATOM 1636 O O . GLU A 1 192 ? 17.273 3.912 -5.409 1.00 93.00 192 GLU A O 1
ATOM 1641 N N . LEU A 1 193 ? 15.426 4.222 -4.170 1.00 94.50 193 LEU A N 1
ATOM 1642 C CA . LEU A 1 193 ? 16.058 3.800 -2.909 1.00 94.50 193 LEU A CA 1
ATOM 1643 C C . LEU A 1 193 ? 16.562 2.350 -2.938 1.00 94.50 193 LEU A C 1
ATOM 1645 O O . LEU A 1 193 ? 17.492 2.020 -2.211 1.00 94.50 193 LEU A O 1
ATOM 1649 N N . CYS A 1 194 ? 15.969 1.482 -3.763 1.00 94.69 194 CYS A N 1
ATOM 1650 C CA . CYS A 1 194 ? 16.405 0.092 -3.900 1.00 94.69 194 CYS A CA 1
ATOM 1651 C C . CYS A 1 194 ? 17.655 -0.071 -4.782 1.00 94.69 194 CYS A C 1
ATOM 1653 O O . CYS A 1 194 ? 18.223 -1.165 -4.822 1.00 94.69 194 CYS A O 1
ATOM 1655 N N . ARG A 1 195 ? 18.073 0.955 -5.538 1.00 92.00 195 ARG A N 1
ATOM 1656 C CA . ARG A 1 195 ? 19.190 0.822 -6.483 1.00 92.00 195 ARG A CA 1
ATOM 1657 C C . ARG A 1 195 ? 20.511 0.602 -5.757 1.00 92.00 195 ARG A C 1
ATOM 1659 O O . ARG A 1 195 ? 20.824 1.265 -4.774 1.00 92.00 195 ARG A O 1
ATOM 1666 N N . GLY A 1 196 ? 21.301 -0.342 -6.261 1.00 90.00 196 GLY A N 1
ATOM 1667 C CA . GLY A 1 196 ? 22.589 -0.712 -5.674 1.00 90.00 196 GLY A CA 1
ATOM 1668 C C . GLY A 1 196 ? 22.482 -1.557 -4.399 1.00 90.00 196 GLY A C 1
ATOM 1669 O O . GLY A 1 196 ? 23.507 -2.001 -3.883 1.00 90.00 196 GLY A O 1
ATOM 1670 N N . MET A 1 197 ? 21.268 -1.821 -3.904 1.00 91.44 197 MET A N 1
ATOM 1671 C CA . MET A 1 197 ? 21.031 -2.782 -2.834 1.00 91.44 197 MET A CA 1
ATOM 1672 C C . MET A 1 197 ? 20.889 -4.178 -3.448 1.00 91.44 197 MET A C 1
ATOM 1674 O O . MET A 1 197 ? 20.075 -4.381 -4.342 1.00 91.44 197 MET A O 1
ATOM 1678 N N . PHE A 1 198 ? 21.667 -5.146 -2.964 1.00 87.75 198 PHE A N 1
ATOM 1679 C CA . PHE A 1 198 ? 21.626 -6.547 -3.427 1.00 87.75 198 PHE A CA 1
ATOM 1680 C C . PHE A 1 198 ? 21.588 -7.542 -2.257 1.00 87.75 198 PHE A C 1
ATOM 1682 O O . PHE A 1 198 ? 21.885 -8.724 -2.410 1.00 87.75 198 PHE A O 1
ATOM 1689 N N . ASP A 1 199 ? 21.257 -7.048 -1.063 1.00 86.12 199 ASP A N 1
ATOM 1690 C CA . ASP A 1 199 ? 21.044 -7.868 0.125 1.00 86.12 199 ASP A CA 1
ATOM 1691 C C . ASP A 1 199 ? 19.565 -8.273 0.194 1.00 86.12 199 ASP A C 1
ATOM 1693 O O . ASP A 1 199 ? 18.689 -7.446 0.473 1.00 86.12 199 ASP A O 1
ATOM 1697 N N . GLU A 1 200 ? 19.285 -9.559 -0.040 1.00 81.38 200 GLU A N 1
ATOM 1698 C CA . GLU A 1 200 ? 17.934 -10.122 0.044 1.00 81.38 200 GLU A CA 1
ATOM 1699 C C . GLU A 1 200 ? 17.275 -9.888 1.410 1.00 81.38 200 GLU A C 1
ATOM 1701 O O . GLU A 1 200 ? 16.060 -9.684 1.478 1.00 81.38 200 GLU A O 1
ATOM 1706 N N . GLY A 1 201 ? 18.050 -9.896 2.500 1.00 83.62 201 GLY A N 1
ATOM 1707 C CA . GLY A 1 201 ? 17.534 -9.644 3.842 1.00 83.62 201 GLY A CA 1
ATOM 1708 C C . GLY A 1 201 ? 17.002 -8.218 3.983 1.00 83.62 201 GLY A C 1
ATOM 1709 O O . GLY A 1 201 ? 15.997 -7.985 4.664 1.00 83.62 201 GLY A O 1
ATOM 1710 N N . GLN A 1 202 ? 17.625 -7.261 3.293 1.00 85.06 202 GLN A N 1
ATOM 1711 C CA . GLN A 1 202 ? 17.206 -5.860 3.274 1.00 85.06 202 GLN A CA 1
ATOM 1712 C C . GLN A 1 202 ? 16.072 -5.611 2.282 1.00 85.06 202 GLN A C 1
ATOM 1714 O O . GLN A 1 202 ? 15.057 -5.030 2.660 1.00 85.06 202 GLN A O 1
ATOM 1719 N N . LEU A 1 203 ? 16.194 -6.081 1.043 1.00 90.69 203 LEU A N 1
ATOM 1720 C CA . LEU A 1 203 ? 15.204 -5.818 -0.001 1.00 90.69 203 LEU A CA 1
ATOM 1721 C C . LEU A 1 203 ? 13.906 -6.609 0.181 1.00 90.69 203 LEU A C 1
ATOM 1723 O O . LEU A 1 203 ? 12.816 -6.080 -0.070 1.00 90.69 203 LEU A O 1
ATOM 1727 N N . GLY A 1 204 ? 14.002 -7.866 0.617 1.00 91.44 204 GLY A N 1
ATOM 1728 C CA . 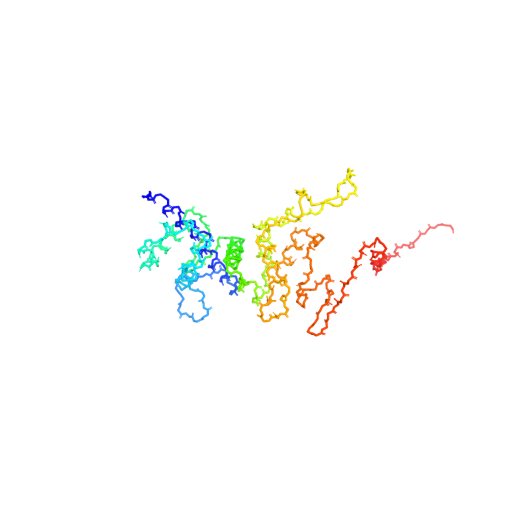GLY A 1 204 ? 12.869 -8.783 0.678 1.00 91.44 204 GLY A CA 1
ATOM 1729 C C . GLY A 1 204 ? 12.114 -8.836 -0.656 1.00 91.44 204 GLY A C 1
ATOM 1730 O O . GLY A 1 204 ? 12.702 -9.054 -1.711 1.00 91.44 204 GLY A O 1
ATOM 1731 N N . PHE A 1 205 ? 10.802 -8.602 -0.629 1.00 95.25 205 PHE A N 1
ATOM 1732 C CA . PHE A 1 205 ? 9.940 -8.562 -1.818 1.00 95.25 205 PHE A CA 1
ATOM 1733 C C . PHE A 1 205 ? 9.709 -7.156 -2.395 1.00 95.25 205 PHE A C 1
ATOM 1735 O O . PHE A 1 205 ? 8.855 -6.994 -3.264 1.00 95.25 205 PHE A O 1
ATOM 1742 N N . THR A 1 206 ? 10.452 -6.135 -1.959 1.00 96.69 206 THR A N 1
ATOM 1743 C CA . THR A 1 206 ? 10.145 -4.732 -2.297 1.00 96.69 206 THR A CA 1
ATOM 1744 C C . THR A 1 206 ? 10.215 -4.459 -3.799 1.00 96.69 206 THR A C 1
ATOM 1746 O O . THR A 1 206 ? 9.214 -4.050 -4.387 1.00 96.69 206 THR A O 1
ATOM 1749 N N . VAL A 1 207 ? 11.349 -4.769 -4.443 1.00 95.31 207 VAL A N 1
ATOM 1750 C CA . VAL A 1 207 ? 11.521 -4.601 -5.901 1.00 95.31 207 VAL A CA 1
ATOM 1751 C C . VAL A 1 207 ? 10.482 -5.420 -6.665 1.00 95.31 207 VAL A C 1
ATOM 1753 O O . VAL A 1 207 ? 9.861 -4.924 -7.604 1.00 95.31 207 VAL A O 1
ATOM 1756 N N . TRP A 1 208 ? 10.230 -6.656 -6.222 1.00 95.00 208 TRP A N 1
ATOM 1757 C CA . TRP A 1 208 ? 9.220 -7.517 -6.831 1.00 95.00 208 TRP A CA 1
ATOM 1758 C C . TRP A 1 208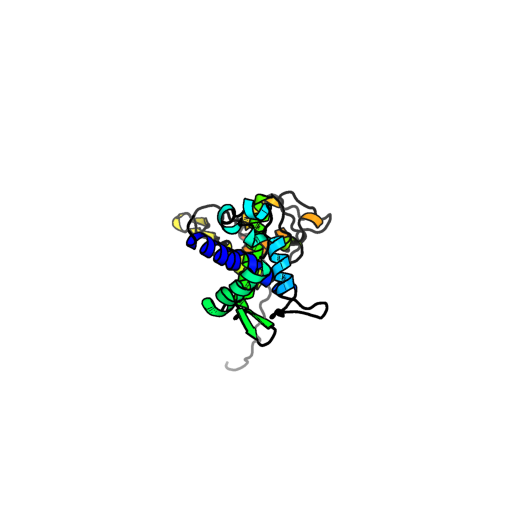 ? 7.826 -6.887 -6.791 1.00 95.00 208 TRP A C 1
ATOM 1760 O O . TRP A 1 208 ? 7.141 -6.860 -7.812 1.00 95.00 208 TRP A O 1
ATOM 1770 N N . ASN A 1 209 ? 7.414 -6.368 -5.632 1.00 97.38 209 ASN A N 1
ATOM 1771 C CA . ASN A 1 209 ? 6.106 -5.753 -5.441 1.00 97.38 209 ASN A CA 1
ATOM 1772 C C . ASN A 1 209 ? 5.952 -4.517 -6.333 1.00 97.38 209 ASN A C 1
ATOM 1774 O O . ASN A 1 209 ? 4.976 -4.436 -7.074 1.00 97.38 209 ASN A O 1
ATOM 1778 N N . ILE A 1 210 ? 6.933 -3.607 -6.326 1.00 95.94 210 ILE A N 1
ATOM 1779 C CA . ILE A 1 210 ? 6.891 -2.367 -7.119 1.00 95.94 210 ILE A CA 1
ATOM 1780 C C . ILE A 1 210 ? 6.808 -2.675 -8.619 1.00 95.94 210 ILE A C 1
ATOM 1782 O O . ILE A 1 210 ? 5.918 -2.178 -9.307 1.00 95.94 210 ILE A O 1
ATOM 1786 N N . LEU A 1 211 ? 7.701 -3.525 -9.136 1.00 94.38 211 LEU A N 1
ATOM 1787 C CA . LEU A 1 211 ? 7.718 -3.857 -10.563 1.00 94.38 211 LEU A CA 1
ATOM 1788 C C . LEU A 1 211 ? 6.473 -4.638 -10.991 1.00 94.38 211 LEU A C 1
ATOM 1790 O O . LEU A 1 211 ? 5.988 -4.457 -12.107 1.00 94.38 211 LEU A O 1
ATOM 1794 N N . THR A 1 212 ? 5.931 -5.486 -10.114 1.00 94.94 212 THR A N 1
ATOM 1795 C CA . THR A 1 212 ? 4.681 -6.199 -10.393 1.00 94.94 212 THR A CA 1
ATOM 1796 C C . THR A 1 212 ? 3.509 -5.22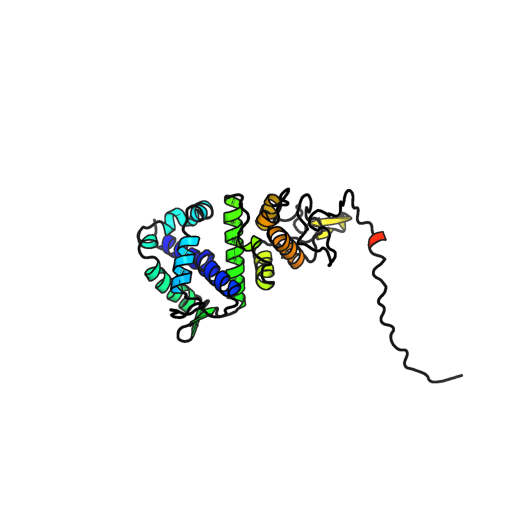8 -10.479 1.00 94.94 212 THR A C 1
ATOM 1798 O O . THR A 1 212 ? 2.757 -5.319 -11.442 1.00 94.94 212 THR A O 1
ATOM 1801 N N . ILE A 1 213 ? 3.395 -4.267 -9.553 1.00 95.44 213 ILE A N 1
ATOM 1802 C CA . ILE A 1 213 ? 2.354 -3.225 -9.589 1.00 95.44 213 ILE A CA 1
ATOM 1803 C C . ILE A 1 213 ? 2.438 -2.428 -10.893 1.00 95.44 213 ILE A C 1
ATOM 1805 O O . ILE A 1 213 ? 1.444 -2.323 -11.608 1.00 95.44 213 ILE A O 1
ATOM 1809 N N . LYS A 1 214 ? 3.630 -1.921 -11.242 1.00 92.44 214 LYS A N 1
ATOM 1810 C CA . LYS A 1 214 ? 3.843 -1.159 -12.483 1.00 92.44 214 LYS A CA 1
ATOM 1811 C C . LYS A 1 214 ? 3.425 -1.965 -13.715 1.00 92.44 214 LYS A C 1
ATOM 1813 O O . LYS A 1 214 ? 2.652 -1.481 -14.537 1.00 92.44 214 LYS A O 1
ATOM 1818 N N . ARG A 1 215 ? 3.866 -3.225 -13.805 1.00 91.19 215 ARG A N 1
ATOM 1819 C CA . ARG A 1 215 ? 3.521 -4.124 -14.916 1.00 91.19 215 ARG A CA 1
ATOM 1820 C C . ARG A 1 215 ? 2.024 -4.427 -14.982 1.00 91.19 215 ARG A C 1
ATOM 1822 O O . ARG A 1 215 ? 1.474 -4.458 -16.073 1.00 91.19 215 ARG A O 1
ATOM 1829 N N . GLU A 1 216 ? 1.372 -4.695 -13.854 1.00 92.56 216 GLU A N 1
ATOM 1830 C CA . GLU A 1 216 ? -0.063 -5.014 -13.813 1.00 92.56 216 GLU A CA 1
ATOM 1831 C C . GLU A 1 216 ? -0.929 -3.811 -14.225 1.00 92.56 216 GLU A C 1
ATOM 1833 O O . GLU A 1 216 ? -1.945 -4.000 -14.886 1.00 92.56 216 GLU A O 1
ATOM 1838 N N . GLN A 1 217 ? -0.505 -2.585 -13.904 1.00 91.00 217 GLN A N 1
ATOM 1839 C CA . GLN A 1 217 ? -1.235 -1.352 -14.224 1.00 91.00 217 GLN A CA 1
ATOM 1840 C C . GLN A 1 217 ? -1.017 -0.848 -15.653 1.00 91.00 217 GLN A C 1
ATOM 1842 O O . GLN A 1 217 ? -1.965 -0.453 -16.337 1.00 91.00 217 GLN A O 1
ATOM 1847 N N . ALA A 1 218 ? 0.234 -0.851 -16.117 1.00 84.75 218 ALA A N 1
ATOM 1848 C CA . ALA A 1 218 ? 0.581 -0.394 -17.460 1.00 84.75 218 ALA A CA 1
ATOM 1849 C C . ALA A 1 218 ? 0.429 -1.503 -18.519 1.00 84.75 218 ALA A C 1
ATOM 1851 O O . ALA A 1 218 ? 0.295 -1.207 -19.703 1.00 84.75 218 ALA A O 1
ATOM 1852 N N . GLY A 1 219 ? 0.439 -2.774 -18.104 1.00 85.12 219 GLY A N 1
ATOM 1853 C CA . GLY A 1 219 ? 0.511 -3.952 -18.976 1.00 85.12 219 GLY A CA 1
ATOM 1854 C C . GLY A 1 219 ? 1.940 -4.326 -19.395 1.00 85.12 219 GLY A C 1
ATOM 1855 O O . GLY A 1 219 ? 2.171 -5.426 -19.893 1.00 85.12 219 GLY A O 1
ATOM 1856 N N . GLU A 1 220 ? 2.915 -3.445 -19.164 1.00 84.00 220 GLU A N 1
ATOM 1857 C CA . GLU A 1 220 ? 4.315 -3.606 -19.556 1.00 84.00 220 GLU A CA 1
ATOM 1858 C C . GLU A 1 220 ? 5.261 -2.807 -18.639 1.00 84.00 220 GLU A C 1
ATOM 1860 O O . GLU A 1 220 ? 4.825 -2.100 -17.736 1.00 84.00 220 GLU A O 1
ATOM 1865 N N . LEU A 1 221 ? 6.575 -2.942 -18.856 1.00 84.56 221 LEU A N 1
ATOM 1866 C CA . LEU A 1 221 ? 7.621 -2.168 -18.164 1.00 84.56 221 LEU A CA 1
ATOM 1867 C C . LEU A 1 221 ? 8.447 -1.311 -19.140 1.00 84.56 221 LEU A C 1
ATOM 1869 O O . LEU A 1 221 ? 9.567 -0.904 -18.826 1.00 84.56 221 LEU A O 1
ATOM 1873 N N . SER A 1 222 ? 7.926 -1.071 -20.344 1.00 77.88 222 SER A N 1
ATOM 1874 C CA . SER A 1 222 ? 8.587 -0.259 -21.366 1.00 77.88 222 SER A CA 1
ATOM 1875 C C . SER A 1 222 ? 8.897 1.137 -20.823 1.00 77.88 222 SER A C 1
ATOM 1877 O O . SER A 1 222 ? 8.057 1.770 -20.195 1.00 77.88 222 SER A O 1
ATOM 1879 N N . GLY A 1 223 ? 10.136 1.599 -21.015 1.00 72.31 223 GLY A N 1
ATOM 1880 C CA . GLY A 1 223 ? 10.601 2.898 -20.518 1.00 72.31 223 GLY A CA 1
ATOM 1881 C C . GLY A 1 223 ? 10.921 2.963 -19.016 1.00 72.31 223 GLY A C 1
ATOM 1882 O O . GLY A 1 223 ? 11.450 3.981 -18.574 1.00 72.31 223 GLY A O 1
ATOM 1883 N N . ALA A 1 224 ? 10.673 1.908 -18.230 1.00 79.31 224 ALA A N 1
ATOM 1884 C CA . ALA A 1 224 ? 11.077 1.876 -16.826 1.00 79.31 224 ALA A CA 1
ATOM 1885 C C . ALA A 1 224 ? 12.609 1.798 -16.693 1.00 79.31 224 ALA A C 1
ATOM 1887 O O . ALA A 1 224 ? 13.267 0.986 -17.350 1.00 79.31 224 ALA A O 1
ATOM 1888 N N . ASN A 1 225 ? 13.194 2.601 -15.799 1.00 79.31 225 ASN A N 1
ATOM 1889 C CA . ASN A 1 225 ? 14.616 2.485 -15.486 1.00 79.31 225 ASN A CA 1
ATOM 1890 C C . ASN A 1 225 ? 14.861 1.269 -14.574 1.00 79.31 225 ASN A C 1
ATOM 1892 O O . ASN A 1 225 ? 14.632 1.312 -13.366 1.00 79.31 225 ASN A O 1
ATOM 1896 N N . LEU A 1 226 ? 15.364 0.185 -15.159 1.00 85.44 226 LEU A N 1
ATOM 1897 C CA . LEU A 1 226 ? 15.612 -1.092 -14.484 1.00 85.44 226 LEU A CA 1
ATOM 1898 C C . LEU A 1 226 ? 17.078 -1.299 -14.053 1.00 85.44 226 LEU A C 1
ATOM 1900 O O . LEU A 1 226 ? 17.457 -2.393 -13.641 1.00 85.44 226 LEU A O 1
ATOM 1904 N N . GLN A 1 227 ? 17.923 -0.271 -14.159 1.00 83.56 227 GLN A N 1
ATOM 1905 C CA . GLN A 1 227 ? 19.354 -0.386 -13.866 1.00 83.56 227 GLN A CA 1
ATOM 1906 C C . GLN A 1 227 ? 19.640 -0.595 -12.370 1.00 83.56 227 GLN A C 1
ATOM 1908 O O . GLN A 1 227 ? 18.999 0.009 -11.520 1.00 83.56 227 GLN A O 1
ATOM 1913 N N . GLN A 1 228 ? 20.652 -1.400 -12.034 1.00 86.62 228 GLN A N 1
ATOM 1914 C CA . GLN A 1 228 ? 21.119 -1.591 -10.647 1.00 86.62 228 GLN A CA 1
ATOM 1915 C C . GLN A 1 228 ? 20.037 -2.066 -9.656 1.00 86.62 228 GLN A C 1
ATOM 1917 O O . GLN A 1 228 ? 20.139 -1.799 -8.462 1.00 86.62 228 GLN A O 1
ATOM 1922 N N . LEU A 1 229 ? 19.006 -2.761 -10.137 1.00 89.31 229 LEU A N 1
ATOM 1923 C CA . LEU A 1 229 ? 18.001 -3.401 -9.292 1.00 89.31 229 LEU A CA 1
ATOM 1924 C C . LEU A 1 229 ? 18.318 -4.884 -9.108 1.00 89.31 229 LEU A C 1
ATOM 1926 O O . LEU A 1 229 ? 18.847 -5.538 -10.011 1.00 89.31 229 LEU A O 1
ATOM 1930 N N . ASP A 1 230 ? 17.939 -5.423 -7.954 1.00 89.06 230 ASP A N 1
ATOM 1931 C CA . ASP A 1 230 ? 17.990 -6.857 -7.703 1.00 89.06 230 ASP A CA 1
ATOM 1932 C C . ASP A 1 230 ? 16.757 -7.570 -8.290 1.00 89.06 230 ASP A C 1
ATOM 1934 O O . ASP A 1 230 ? 15.619 -7.386 -7.847 1.00 89.06 230 ASP A O 1
ATOM 1938 N N . PHE A 1 231 ? 16.997 -8.423 -9.288 1.00 88.56 231 PHE A N 1
ATOM 1939 C CA . PHE A 1 231 ? 15.974 -9.229 -9.955 1.00 88.56 231 PHE A CA 1
ATOM 1940 C C . PHE A 1 231 ? 15.858 -10.665 -9.424 1.00 88.56 231 PHE A C 1
ATOM 1942 O O . PHE A 1 231 ? 15.101 -11.446 -10.005 1.00 88.56 231 PHE A O 1
ATOM 1949 N N . VAL A 1 232 ? 16.541 -11.048 -8.331 1.00 87.69 232 VAL A N 1
ATOM 1950 C CA . VAL A 1 232 ? 16.585 -12.456 -7.868 1.00 87.69 232 VAL A CA 1
ATOM 1951 C C . VAL A 1 232 ? 15.180 -13.019 -7.643 1.00 87.69 232 VAL A C 1
ATOM 1953 O O . VAL A 1 232 ? 14.894 -14.175 -7.974 1.00 87.69 232 VAL A O 1
ATOM 1956 N N . ARG A 1 233 ? 14.262 -12.181 -7.150 1.00 87.62 233 ARG A N 1
ATOM 1957 C CA . ARG A 1 233 ? 12.860 -12.552 -6.915 1.00 87.62 233 ARG A CA 1
ATOM 1958 C C . ARG A 1 233 ? 11.921 -12.221 -8.072 1.00 87.62 233 ARG A C 1
ATOM 1960 O O . ARG A 1 233 ? 10.792 -12.701 -8.050 1.00 87.62 233 ARG A O 1
ATOM 1967 N N . PHE A 1 234 ? 12.343 -11.444 -9.071 1.00 87.38 234 PHE A N 1
ATOM 1968 C CA . PHE A 1 234 ? 11.478 -10.937 -10.141 1.00 87.38 234 PHE A CA 1
ATOM 1969 C C . PHE A 1 234 ? 11.722 -11.642 -11.484 1.00 87.38 234 PHE A C 1
ATOM 1971 O O . PHE A 1 234 ? 12.651 -11.293 -12.213 1.00 87.38 234 PHE A O 1
ATOM 1978 N N . PRO A 1 235 ? 10.881 -12.629 -11.851 1.00 83.94 235 PRO A N 1
ATOM 1979 C CA . PRO A 1 235 ? 10.950 -13.240 -13.168 1.00 83.94 235 PRO A CA 1
ATOM 1980 C C . PRO A 1 235 ? 10.345 -12.316 -14.233 1.00 83.94 235 PRO A C 1
ATOM 1982 O O . PRO A 1 235 ? 9.220 -11.827 -14.096 1.00 83.94 235 PRO A O 1
ATOM 1985 N N . LEU A 1 236 ? 11.058 -12.149 -15.343 1.00 79.44 236 LEU A N 1
ATOM 1986 C CA . LEU A 1 236 ? 10.570 -11.453 -16.532 1.00 79.44 236 LEU A CA 1
ATOM 1987 C C . LEU A 1 236 ? 9.979 -12.494 -17.487 1.00 79.44 236 LEU A C 1
ATOM 1989 O O . LEU A 1 236 ? 10.698 -13.340 -18.013 1.00 79.44 236 LEU A O 1
ATOM 1993 N N . ASN A 1 237 ? 8.655 -12.470 -17.674 1.00 77.44 237 ASN A N 1
ATOM 1994 C CA . ASN A 1 237 ? 7.908 -13.434 -18.499 1.00 77.44 237 ASN A CA 1
ATOM 1995 C C . ASN A 1 237 ? 8.198 -14.907 -18.144 1.00 77.44 237 ASN A C 1
ATOM 1997 O O . ASN A 1 237 ? 8.370 -15.756 -19.012 1.00 77.44 237 ASN A O 1
ATOM 2001 N N . GLY A 1 238 ? 8.293 -15.202 -16.843 1.00 80.88 238 GLY A N 1
ATOM 2002 C CA . GLY A 1 238 ? 8.601 -16.543 -16.329 1.00 80.88 238 GLY A CA 1
ATOM 2003 C C . GLY A 1 238 ? 10.079 -16.938 -16.420 1.00 80.88 238 GLY A C 1
ATOM 2004 O O . GLY A 1 238 ? 10.468 -17.963 -15.863 1.00 80.88 238 GLY A O 1
ATOM 2005 N N . ILE A 1 239 ? 10.921 -16.113 -17.046 1.00 81.50 239 ILE A N 1
ATOM 2006 C CA . ILE A 1 239 ? 12.363 -16.331 -17.127 1.00 81.50 239 ILE A CA 1
ATOM 2007 C C . ILE A 1 239 ? 13.026 -15.679 -15.916 1.00 81.50 239 ILE A C 1
ATOM 2009 O O . ILE A 1 239 ? 12.817 -14.502 -15.614 1.00 81.50 239 ILE A O 1
ATOM 2013 N N . ARG A 1 240 ? 13.838 -16.458 -15.201 1.00 83.50 240 ARG A N 1
ATOM 2014 C CA . ARG A 1 240 ? 14.617 -15.976 -14.058 1.00 83.50 240 ARG A CA 1
ATOM 2015 C C . ARG A 1 240 ? 15.943 -15.394 -14.552 1.00 83.50 240 ARG A C 1
ATOM 2017 O O . ARG A 1 240 ? 16.720 -16.116 -15.170 1.00 83.50 240 ARG A O 1
ATOM 2024 N N . PHE A 1 241 ? 16.197 -14.121 -14.250 1.00 79.81 241 PHE A N 1
ATOM 2025 C CA . PHE A 1 241 ? 17.398 -13.394 -14.688 1.00 79.81 241 PHE A CA 1
ATOM 2026 C C . PHE A 1 241 ? 18.554 -13.456 -13.690 1.00 79.81 241 PHE A C 1
ATOM 2028 O O . PHE A 1 241 ? 19.706 -13.287 -14.080 1.00 79.81 241 PHE A O 1
ATOM 2035 N N . SER A 1 242 ? 18.274 -13.740 -12.421 1.00 81.75 242 SER A N 1
ATOM 2036 C CA . SER A 1 242 ? 19.310 -13.909 -11.407 1.00 81.75 242 SER A CA 1
ATOM 2037 C C . SER A 1 242 ? 18.936 -14.953 -10.358 1.00 81.75 242 SER A C 1
ATOM 2039 O O . SER A 1 242 ? 17.773 -15.297 -10.137 1.00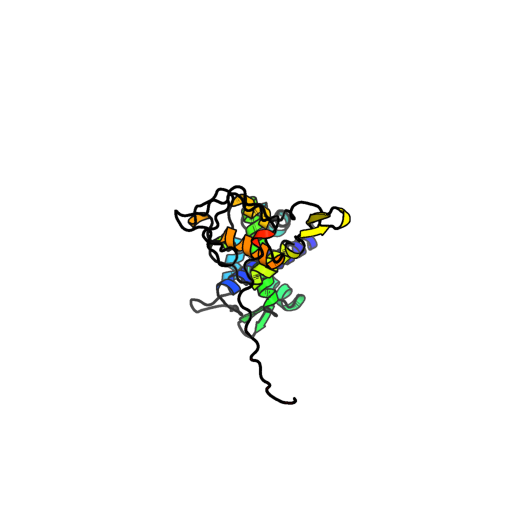 81.75 242 SER A O 1
ATOM 2041 N N . ARG A 1 243 ? 19.972 -15.508 -9.746 1.00 82.62 243 ARG A N 1
ATOM 2042 C CA . ARG A 1 243 ? 19.986 -16.382 -8.576 1.00 82.62 243 ARG A CA 1
ATOM 2043 C C . ARG A 1 243 ? 21.120 -15.883 -7.670 1.00 82.62 243 ARG A C 1
ATOM 2045 O O . ARG A 1 243 ? 21.964 -15.125 -8.156 1.00 82.62 243 ARG A O 1
ATOM 2052 N N . PRO A 1 244 ? 21.186 -16.319 -6.403 1.00 79.06 244 PRO A N 1
ATOM 2053 C CA . PRO A 1 244 ? 22.376 -16.093 -5.593 1.00 79.06 244 PRO A CA 1
ATOM 2054 C C . PRO A 1 244 ? 23.636 -16.469 -6.385 1.00 79.06 244 PRO A C 1
ATOM 2056 O O . PRO A 1 244 ? 23.675 -17.538 -6.994 1.00 79.06 244 PRO A O 1
ATOM 2059 N N . GLU A 1 245 ? 24.600 -15.547 -6.441 1.00 78.94 245 GLU A N 1
ATOM 2060 C CA . GLU A 1 245 ? 25.904 -15.686 -7.121 1.00 78.94 245 GLU A CA 1
ATOM 2061 C C . GLU A 1 245 ? 25.878 -15.814 -8.658 1.00 78.94 245 GLU A C 1
ATOM 2063 O O . GLU A 1 245 ? 26.932 -15.860 -9.290 1.00 78.94 245 GLU A O 1
ATOM 2068 N N . LEU A 1 246 ? 24.702 -15.820 -9.294 1.00 78.19 246 LEU A N 1
ATOM 2069 C CA . LEU A 1 246 ? 24.578 -15.968 -10.744 1.00 78.19 246 LEU A CA 1
ATOM 2070 C C . LEU A 1 246 ? 23.544 -14.994 -11.304 1.00 78.19 246 LEU A C 1
ATOM 2072 O O . LEU A 1 246 ? 22.341 -15.185 -11.135 1.00 78.19 246 LEU A O 1
ATOM 2076 N N . ALA A 1 247 ? 24.000 -13.986 -12.042 1.00 80.75 247 ALA A N 1
ATOM 2077 C CA . ALA A 1 247 ? 23.134 -12.997 -12.674 1.00 80.75 247 ALA A CA 1
ATOM 2078 C C . ALA A 1 247 ? 23.401 -12.889 -14.178 1.00 80.75 247 ALA A C 1
ATOM 2080 O O . ALA A 1 247 ? 24.545 -12.931 -14.634 1.00 80.75 247 ALA A O 1
ATOM 2081 N N . ALA A 1 248 ? 22.334 -12.710 -14.953 1.00 76.19 248 ALA A N 1
ATOM 2082 C CA . ALA A 1 248 ? 22.434 -12.337 -16.352 1.00 76.19 248 ALA A CA 1
ATOM 2083 C C . ALA A 1 248 ? 22.988 -10.909 -16.459 1.00 76.19 248 ALA A C 1
ATOM 2085 O O . ALA A 1 248 ? 22.369 -9.950 -16.001 1.00 76.19 248 ALA A O 1
ATOM 2086 N N . CYS A 1 249 ? 24.151 -10.761 -17.090 1.00 73.56 249 CYS A N 1
ATOM 2087 C CA . CYS A 1 249 ? 24.701 -9.453 -17.419 1.00 73.56 249 CYS A CA 1
ATOM 2088 C C . CYS A 1 249 ? 24.128 -8.988 -18.760 1.00 73.56 249 CYS A C 1
ATOM 2090 O O . CYS A 1 249 ? 24.535 -9.459 -19.822 1.00 73.56 249 CYS A O 1
ATOM 2092 N N . ILE A 1 250 ? 23.172 -8.062 -18.712 1.00 68.75 250 ILE A N 1
ATOM 2093 C CA . ILE A 1 250 ? 22.608 -7.438 -19.907 1.00 68.75 250 ILE A CA 1
ATOM 2094 C C . ILE A 1 250 ? 23.239 -6.058 -20.054 1.00 68.75 250 ILE A C 1
ATOM 2096 O O . ILE A 1 250 ? 22.815 -5.092 -19.426 1.00 68.75 250 ILE A O 1
ATOM 2100 N N . SER A 1 251 ? 24.264 -5.957 -20.896 1.00 58.31 251 SER A N 1
ATOM 2101 C CA . SER A 1 251 ? 24.811 -4.667 -21.314 1.00 58.31 251 SER A CA 1
ATOM 2102 C C . SER A 1 251 ? 24.505 -4.455 -22.798 1.00 58.31 251 SER A C 1
ATOM 2104 O O . SER A 1 251 ? 24.729 -5.342 -23.615 1.00 58.31 251 SER A O 1
ATOM 2106 N N . LYS A 1 252 ? 23.966 -3.279 -23.156 1.00 59.62 252 LYS A N 1
ATOM 2107 C CA . LYS A 1 252 ? 23.679 -2.855 -24.548 1.00 59.62 252 LYS A CA 1
ATOM 2108 C C . LYS A 1 252 ? 22.534 -3.587 -25.275 1.00 59.62 252 LYS A C 1
ATOM 2110 O O . LYS A 1 252 ? 22.521 -3.619 -26.505 1.00 59.62 252 LYS A O 1
ATOM 2115 N N . SER A 1 253 ? 21.552 -4.148 -24.570 1.00 60.09 253 SER A N 1
ATOM 2116 C CA . SER A 1 253 ? 20.386 -4.758 -25.226 1.00 60.09 253 SER A CA 1
ATOM 2117 C C . SER A 1 253 ? 19.559 -3.717 -25.994 1.00 60.09 253 SER A C 1
ATOM 2119 O O . SER A 1 253 ? 18.860 -2.904 -25.392 1.00 60.09 253 SER A O 1
ATOM 2121 N N . ARG A 1 254 ? 19.610 -3.769 -27.330 1.00 52.47 254 ARG A N 1
ATOM 2122 C CA . ARG A 1 254 ? 18.646 -3.128 -28.233 1.00 52.47 254 ARG A CA 1
ATOM 2123 C C . ARG A 1 254 ? 17.637 -4.201 -28.637 1.00 52.47 254 ARG A C 1
ATOM 2125 O O . ARG A 1 254 ? 18.009 -5.164 -29.300 1.00 52.47 254 ARG A O 1
ATOM 2132 N N . LEU A 1 255 ? 16.379 -4.071 -28.221 1.00 47.41 255 LEU A N 1
ATOM 2133 C CA . LEU A 1 255 ? 15.300 -4.859 -28.818 1.00 47.41 255 LEU A CA 1
ATOM 2134 C C . LEU A 1 255 ? 15.060 -4.298 -30.222 1.00 47.41 255 LEU A C 1
ATOM 2136 O O . LEU A 1 255 ? 14.645 -3.153 -30.379 1.00 47.41 255 LEU A O 1
ATOM 2140 N N . ILE A 1 256 ? 15.416 -5.086 -31.233 1.00 45.62 256 ILE A N 1
ATOM 2141 C CA . ILE A 1 256 ? 15.185 -4.800 -32.650 1.00 45.62 256 ILE A CA 1
ATOM 2142 C C . ILE A 1 256 ? 14.149 -5.818 -33.131 1.00 45.62 256 ILE A C 1
ATOM 2144 O O . ILE A 1 256 ? 14.141 -6.952 -32.654 1.00 45.62 256 ILE A O 1
ATOM 2148 N N . GLU A 1 257 ? 13.286 -5.412 -34.059 1.00 40.59 257 GLU A N 1
ATOM 2149 C CA . GLU A 1 257 ? 12.114 -6.141 -34.578 1.00 40.59 257 GLU A CA 1
ATOM 2150 C C . GLU A 1 257 ? 12.364 -7.634 -34.892 1.00 40.59 257 GLU A C 1
ATOM 2152 O O . GLU A 1 257 ? 11.494 -8.478 -34.691 1.00 40.59 257 GLU A O 1
ATOM 2157 N N . GLN A 1 258 ? 13.596 -7.994 -35.260 1.00 45.56 258 GLN A N 1
ATOM 2158 C CA . GLN A 1 258 ? 14.035 -9.374 -35.503 1.00 45.56 258 GLN A CA 1
ATOM 2159 C C . GLN A 1 258 ? 13.883 -10.320 -34.291 1.00 45.56 258 GLN A C 1
ATOM 2161 O O . GLN A 1 258 ? 13.741 -11.526 -34.482 1.00 45.56 258 GLN A O 1
ATOM 2166 N N . ASN A 1 259 ? 13.856 -9.807 -33.055 1.00 40.72 259 ASN A N 1
ATOM 2167 C CA . ASN A 1 259 ? 13.758 -10.624 -31.836 1.00 40.72 259 ASN A CA 1
ATOM 2168 C C . ASN A 1 259 ? 12.321 -11.055 -31.477 1.00 40.72 259 ASN A C 1
ATOM 2170 O O . ASN A 1 259 ? 12.141 -11.832 -30.540 1.00 40.72 259 ASN A O 1
ATOM 2174 N N . ILE A 1 260 ? 11.299 -10.578 -32.198 1.00 41.59 260 ILE A N 1
ATOM 2175 C CA . ILE A 1 260 ? 9.883 -10.901 -31.933 1.00 41.59 260 ILE A CA 1
ATOM 2176 C C . ILE A 1 260 ? 9.419 -12.142 -32.729 1.00 41.59 260 ILE A C 1
ATOM 2178 O O . ILE A 1 260 ? 8.469 -12.823 -32.343 1.00 41.59 260 ILE A O 1
ATOM 2182 N N . CYS A 1 261 ? 10.128 -12.530 -33.791 1.00 34.81 261 CYS A N 1
ATOM 2183 C CA . CYS A 1 261 ? 9.624 -13.499 -34.772 1.00 34.81 261 CYS A CA 1
ATOM 2184 C C . CYS A 1 261 ? 9.799 -14.998 -34.444 1.00 34.81 261 CYS A C 1
ATOM 2186 O O . CYS A 1 261 ? 9.594 -15.814 -35.337 1.00 34.81 261 CYS A O 1
ATOM 2188 N N . ASN A 1 262 ? 10.103 -15.405 -33.204 1.00 35.47 262 ASN A N 1
ATOM 2189 C CA . ASN A 1 262 ? 10.257 -16.837 -32.868 1.00 35.47 262 ASN A CA 1
ATOM 2190 C C . ASN A 1 262 ? 9.194 -17.441 -31.931 1.00 35.47 262 ASN A C 1
ATOM 2192 O O . ASN A 1 262 ? 9.305 -18.609 -31.572 1.00 35.47 262 ASN A O 1
ATOM 2196 N N . PHE A 1 263 ? 8.106 -16.732 -31.609 1.00 33.69 263 PHE A N 1
ATOM 2197 C CA . PHE A 1 263 ? 6.973 -17.312 -30.858 1.00 33.69 263 PHE A CA 1
ATOM 2198 C C . PHE A 1 263 ? 5.781 -17.724 -31.738 1.00 33.69 263 PHE A C 1
ATOM 2200 O O . PHE A 1 263 ? 4.626 -17.615 -31.340 1.00 33.69 263 PHE A O 1
ATOM 2207 N N . SER A 1 264 ? 6.052 -18.253 -32.934 1.00 35.22 264 SER A N 1
ATOM 2208 C CA . SER A 1 264 ? 5.023 -18.798 -33.835 1.00 35.22 264 SER A CA 1
ATOM 2209 C C . SER A 1 264 ? 5.136 -20.312 -34.027 1.00 35.22 264 SER A C 1
ATOM 2211 O O . SER A 1 264 ? 5.137 -20.776 -35.160 1.00 35.22 264 SER A O 1
ATOM 2213 N N . ILE A 1 265 ? 5.205 -21.118 -32.959 1.00 38.41 265 ILE A N 1
ATOM 2214 C CA . ILE A 1 265 ? 4.937 -22.565 -33.081 1.00 38.41 265 ILE A CA 1
ATOM 2215 C C . ILE A 1 265 ? 4.150 -23.078 -31.871 1.00 38.41 265 ILE A C 1
ATOM 2217 O O . ILE A 1 265 ? 4.681 -23.774 -31.024 1.00 38.41 265 ILE A O 1
ATOM 2221 N N . TYR A 1 266 ? 2.857 -22.761 -31.830 1.00 33.44 266 TYR A N 1
ATOM 2222 C CA . TYR A 1 266 ? 1.812 -23.710 -31.423 1.00 33.44 266 TYR A CA 1
ATOM 2223 C C . TYR A 1 266 ? 0.545 -23.388 -32.225 1.00 33.44 266 TYR A C 1
ATOM 2225 O O . TYR A 1 266 ? -0.463 -22.921 -31.703 1.00 33.44 266 TYR A O 1
ATOM 2233 N N . ARG A 1 267 ? 0.592 -23.630 -33.543 1.00 31.16 267 ARG A N 1
ATOM 2234 C CA . ARG A 1 267 ? -0.646 -23.843 -34.300 1.00 31.16 267 ARG A CA 1
ATOM 2235 C C . ARG A 1 267 ? -1.173 -25.221 -33.916 1.00 31.16 267 ARG A C 1
ATOM 2237 O O . ARG A 1 267 ? -0.661 -26.237 -34.381 1.00 31.16 267 ARG A O 1
ATOM 2244 N N . ILE A 1 268 ? -2.203 -25.240 -33.077 1.00 34.78 268 ILE A N 1
ATOM 2245 C CA . ILE A 1 268 ? -3.125 -26.371 -32.983 1.00 34.78 268 ILE A CA 1
ATOM 2246 C C . ILE A 1 268 ? -3.677 -26.581 -34.399 1.00 34.78 268 ILE A C 1
ATOM 2248 O O . ILE A 1 268 ? -4.297 -25.681 -34.967 1.00 34.78 268 ILE A O 1
ATOM 2252 N N . LYS A 1 269 ? -3.376 -27.731 -35.011 1.00 31.75 269 LYS A N 1
ATOM 2253 C CA . LYS A 1 269 ? -3.944 -28.109 -36.311 1.00 31.75 269 LYS A CA 1
ATOM 2254 C C . LYS A 1 269 ? -5.466 -28.232 -36.154 1.00 31.75 269 LYS A C 1
ATOM 2256 O O . LYS A 1 269 ? -5.894 -29.008 -35.300 1.00 31.75 269 LYS A O 1
ATOM 2261 N N . PRO A 1 270 ? -6.290 -27.564 -36.978 1.00 32.97 270 PRO A N 1
ATOM 2262 C CA . PRO A 1 270 ? -7.671 -27.983 -37.124 1.00 32.97 270 PRO A CA 1
ATOM 2263 C C . PRO A 1 270 ? -7.677 -29.361 -37.795 1.00 32.97 270 PRO A C 1
ATOM 2265 O O . PRO A 1 270 ? -7.065 -29.555 -38.848 1.00 32.97 270 PRO A O 1
ATOM 2268 N N . ALA A 1 271 ? -8.339 -30.325 -37.159 1.00 36.25 271 ALA A N 1
ATOM 2269 C CA . ALA A 1 271 ? -8.659 -31.604 -37.767 1.00 36.25 271 ALA A CA 1
ATOM 2270 C C . ALA A 1 271 ? -9.523 -31.351 -39.010 1.00 36.25 271 ALA A C 1
ATOM 2272 O O . ALA A 1 271 ? -10.619 -30.800 -38.915 1.00 36.25 271 ALA A O 1
ATOM 2273 N N . VAL A 1 272 ? -9.018 -31.740 -40.180 1.00 35.38 272 VAL A N 1
ATOM 2274 C CA . VAL A 1 272 ? -9.789 -31.750 -41.424 1.00 35.38 272 VAL A CA 1
ATOM 2275 C C . VAL A 1 272 ? -10.761 -32.927 -41.349 1.00 35.38 272 VAL A C 1
ATOM 2277 O O . VAL A 1 272 ? -10.419 -34.063 -41.664 1.00 35.38 272 VAL A O 1
ATOM 2280 N N . LEU A 1 273 ? -11.978 -32.646 -40.891 1.00 41.44 273 LEU A N 1
ATOM 2281 C CA . LEU A 1 273 ? -13.168 -33.420 -41.220 1.00 41.44 273 LEU A CA 1
ATOM 2282 C C . LEU A 1 273 ? -13.740 -32.826 -42.504 1.00 41.44 273 LEU A C 1
ATOM 2284 O O . LEU A 1 273 ? -14.262 -31.716 -42.475 1.00 41.44 273 LEU A O 1
ATOM 2288 N N . THR A 1 274 ? -13.599 -33.542 -43.617 1.00 35.03 274 THR A N 1
ATOM 2289 C CA . THR A 1 274 ? -14.633 -33.760 -44.649 1.00 35.03 274 THR A CA 1
ATOM 2290 C C . THR A 1 274 ? -13.990 -34.432 -45.858 1.00 35.03 274 THR A C 1
ATOM 2292 O O . THR A 1 274 ? -13.301 -33.813 -46.662 1.00 35.03 274 THR A O 1
ATOM 2295 N N . GLY A 1 275 ? -14.249 -35.730 -46.006 1.00 37.44 275 GLY A N 1
ATOM 2296 C CA . GLY A 1 275 ? -14.460 -36.261 -47.343 1.00 37.44 275 GLY A CA 1
ATOM 2297 C C . GLY A 1 275 ? -15.857 -35.853 -47.807 1.00 37.44 275 GLY A C 1
ATOM 2298 O O . GLY A 1 275 ? -16.776 -35.844 -46.989 1.00 37.44 275 GLY A O 1
ATOM 2299 N N . LEU A 1 276 ? -15.999 -35.515 -49.090 1.00 35.22 276 LEU A N 1
ATOM 2300 C CA . LEU A 1 276 ? -17.026 -36.024 -50.013 1.00 35.22 276 LEU A CA 1
ATOM 2301 C C . LEU A 1 276 ? -17.167 -35.122 -51.251 1.00 35.22 276 LEU A C 1
ATOM 2303 O O . LEU A 1 276 ? -17.441 -33.934 -51.133 1.00 35.22 276 LEU A O 1
ATOM 2307 N N . LYS A 1 277 ? -17.145 -35.806 -52.407 1.00 35.91 277 LYS A N 1
ATOM 2308 C CA . LYS A 1 277 ? -17.829 -35.519 -53.684 1.00 35.91 277 LYS A CA 1
ATOM 2309 C C . LYS A 1 277 ? -17.187 -34.549 -54.691 1.00 35.91 277 LYS A C 1
ATOM 2311 O O . LYS A 1 277 ? -17.296 -33.340 -54.560 1.00 35.91 277 LYS A O 1
ATOM 2316 N N . GLN A 1 278 ? -16.692 -35.152 -55.780 1.00 34.81 278 GLN A N 1
ATOM 2317 C CA . GLN A 1 278 ? -17.248 -35.167 -57.155 1.00 34.81 278 GLN A CA 1
ATOM 2318 C C . GLN A 1 278 ? -16.185 -34.916 -58.235 1.00 34.81 278 GLN A C 1
ATOM 2320 O O . GLN A 1 278 ? -15.457 -33.930 -58.181 1.00 34.81 278 GLN A O 1
ATOM 2325 N N . GLY A 1 279 ? -16.143 -35.835 -59.206 1.00 34.22 279 GLY A N 1
ATOM 2326 C CA . GLY A 1 279 ? -15.165 -35.950 -60.287 1.00 34.22 279 GLY A CA 1
ATOM 2327 C C . GLY A 1 279 ? -14.874 -37.414 -60.551 1.00 34.22 279 GLY A C 1
ATOM 2328 O O . GLY A 1 279 ? -13.819 -37.869 -60.067 1.00 34.22 279 GLY A O 1
#

Secondary structure (DSSP, 8-state):
--HHHHHHHHHHHIIIIIHHHHHHHHHHTT-S-EESS--STT--BHHHHHHHHHHHHSSHHHHHH-GGGHHHH--HHHHHSHHHHHHHHIIIIIIIIS--EEEETTEEEESSHHHHHHHHHHHHHHHHHHHHHHT---HHHHSSPPPHHHHHHHHHHTTGGG--EEEETTTTEEEETTSSSS---HHHHHHHHTTT---HHHHTTHHHHHHHHHHHHHSS-TT---TT---TT--BTTB--EETTEE----S----GGGSTT------PPP--------

Sequence (279 aa):
MSKENREQAFRRFILEHLLPAIAWRMCQAGRFYIKKKGREEGQLDLEKELKRSIEECLNEDFFDTFPFFNDNLEEENFRAKPRKLFNQAIKQVCCRDLLILITEGNNYRFLHQNFRDYFAARYVQNQIKIGLQKRELPKALRQAPLNFDIRLLLGELEGEHTNKMEWREIEKKWQWSKGEFSIENDLSQLLELCRGMFDEGQLGFTVWNILTIKREQAGELSGANLQQLDFVRFPLNGIRFSRPELAACISKSRLIEQNICNFSIYRIKPAVLTGLKQG

Foldseek 3Di:
DDPVLLVVLVLCCCQLFLLLQVLLVCVVLVHQKAFCDDPDPSGHHPLVSNVVSCVVQPDPLNCLLPVSCVVRQPDVCCVVPVRVVVVVCCCPNCVPVVNQWHDDPRIIGGPDNLSSLLSNLSNVVSQLSSCLVVLAQRPSQAADADDPSSLQNNLVVQVLLQFEWDQDPVVRDIATPVRDQGDDGSLLSSQVSQAQPQDCNRRHRNNVSSVVSNCVNHVDCPSPDPHRHHQCPPADVNHRQDHVVDGNDDDPDDDDPVVVPPPPPDDPDDPDDDDDDDD

Radius of gyration: 24.48 Å; chains: 1; bounding box: 49×63×88 Å

pLDDT: mean 80.47, std 17.23, range [31.16, 98.25]